Protein AF-0000000080945779 (afdb_homodimer)

Solvent-accessible surface area (backbone atoms only — not comparable to full-atom values): 18069 Å² total; per-residue (Å²): 130,68,71,70,58,68,75,48,60,65,78,61,45,62,70,48,62,76,44,81,54,68,64,57,40,48,49,43,49,50,48,54,52,46,27,63,29,46,55,50,44,49,50,45,52,52,50,60,74,66,48,58,28,78,90,46,51,71,69,56,34,50,52,50,52,49,51,54,50,52,55,46,43,70,69,46,68,62,64,92,54,93,44,53,53,51,54,47,53,58,49,49,54,44,47,48,54,53,68,20,45,53,76,90,45,50,66,62,42,56,54,51,44,53,38,81,74,67,70,53,62,68,56,50,49,50,52,52,52,51,51,53,54,44,68,73,50,70,58,87,72,77,68,69,64,63,72,65,50,57,72,67,50,68,78,110,130,70,71,71,59,68,73,48,58,66,77,60,44,60,68,45,62,75,42,80,53,67,63,57,39,48,49,43,48,50,50,52,54,47,27,62,31,45,56,48,47,50,51,45,50,51,50,60,76,66,47,60,27,79,88,46,52,71,66,57,35,50,50,50,53,49,51,54,50,51,53,47,43,68,70,46,66,63,62,94,54,92,46,53,53,51,54,48,52,57,48,48,54,44,46,50,54,53,70,21,44,54,75,91,46,48,66,60,42,55,55,52,45,52,38,81,76,66,70,54,63,69,54,50,50,49,52,52,53,50,51,54,53,43,67,74,49,70,56,86,72,77,67,70,64,64,72,65,50,57,72,67,52,69,80,110

Structure (mmCIF, N/CA/C/O backbone):
data_AF-0000000080945779-model_v1
#
loop_
_entity.id
_entity.type
_entity.pdbx_description
1 polymer 'Retrotransposon gag domain-containing protein'
#
loop_
_atom_site.group_PDB
_atom_site.id
_atom_site.type_symbol
_atom_site.label_atom_id
_atom_site.label_alt_id
_atom_site.label_comp_id
_atom_site.label_asym_id
_atom_site.label_entity_id
_atom_site.label_seq_id
_atom_site.pdbx_PDB_ins_code
_atom_site.Cartn_x
_atom_site.Cartn_y
_atom_site.Cartn_z
_atom_site.occupancy
_atom_site.B_iso_or_equiv
_atom_site.auth_seq_id
_atom_site.auth_comp_id
_atom_site.auth_asym_id
_atom_site.auth_atom_id
_atom_site.pdbx_PDB_model_num
ATOM 1 N N . MET A 1 1 ? 27.25 -14.359 22.656 1 25.41 1 MET A N 1
ATOM 2 C CA . MET A 1 1 ? 26.391 -15.422 22.141 1 25.41 1 MET A CA 1
ATOM 3 C C . MET A 1 1 ? 25.203 -15.641 23.062 1 25.41 1 MET A C 1
ATOM 5 O O . MET A 1 1 ? 24.203 -16.25 22.672 1 25.41 1 MET A O 1
ATOM 9 N N . SER A 1 2 ? 25.297 -15.359 24.375 1 34.25 2 SER A N 1
ATOM 10 C CA . SER A 1 2 ? 24.453 -15.734 25.5 1 34.25 2 SER A CA 1
ATOM 11 C C . SER A 1 2 ? 23.188 -14.898 25.547 1 34.25 2 SER A C 1
ATOM 13 O O . SER A 1 2 ? 22.141 -15.367 26 1 34.25 2 SER A O 1
ATOM 15 N N . TRP A 1 3 ? 23.359 -13.625 25.203 1 32.97 3 TRP A N 1
ATOM 16 C CA . TRP A 1 3 ? 22.297 -12.703 25.562 1 32.97 3 TRP A CA 1
ATOM 17 C C . TRP A 1 3 ? 21.094 -12.867 24.641 1 32.97 3 TRP A C 1
ATOM 19 O O . TRP A 1 3 ? 19.969 -12.516 25 1 32.97 3 TRP A O 1
ATOM 29 N N . ILE A 1 4 ? 21.25 -13.234 23.328 1 36.22 4 ILE A N 1
ATOM 30 C CA . ILE A 1 4 ? 20.125 -13.359 22.406 1 36.22 4 ILE A CA 1
ATOM 31 C C . ILE A 1 4 ? 19.219 -14.516 22.844 1 36.22 4 ILE A C 1
ATOM 33 O O . ILE A 1 4 ? 18.016 -14.508 22.578 1 36.22 4 ILE A O 1
ATOM 37 N N . LEU A 1 5 ? 19.734 -15.453 23.484 1 38.41 5 LEU A N 1
ATOM 38 C CA . LEU A 1 5 ? 18.953 -16.609 23.906 1 38.41 5 LEU A CA 1
ATOM 39 C C . LEU A 1 5 ? 17.953 -16.219 24.984 1 38.41 5 LEU A C 1
ATOM 41 O O . LEU A 1 5 ? 16.875 -16.828 25.094 1 38.41 5 LEU A O 1
ATOM 45 N N . ASN A 1 6 ? 18.297 -15.25 25.703 1 41.22 6 ASN A N 1
ATOM 46 C CA . ASN A 1 6 ? 17.438 -14.977 26.844 1 41.22 6 ASN A CA 1
ATOM 47 C C . ASN A 1 6 ? 16.094 -14.383 26.406 1 41.22 6 ASN A C 1
ATOM 49 O O . ASN A 1 6 ? 15.148 -14.344 27.188 1 41.22 6 ASN A O 1
ATOM 53 N N . SER A 1 7 ? 16.094 -13.688 25.328 1 36.38 7 SER A N 1
ATOM 54 C CA . SER A 1 7 ? 14.844 -13.008 25.031 1 36.38 7 SER A CA 1
ATOM 55 C C . SER A 1 7 ? 13.891 -13.914 24.266 1 36.38 7 SER A C 1
ATOM 57 O O . SER A 1 7 ? 12.805 -13.492 23.859 1 36.38 7 SER A O 1
ATOM 59 N N . LEU A 1 8 ? 14.328 -14.977 23.625 1 37.72 8 LEU A N 1
ATOM 60 C CA . LEU A 1 8 ? 13.398 -15.867 22.938 1 37.72 8 LEU A CA 1
ATOM 61 C C . LEU A 1 8 ? 12.648 -16.75 23.938 1 37.72 8 LEU A C 1
ATOM 63 O O . LEU A 1 8 ? 13.18 -17.078 25 1 37.72 8 LEU A O 1
ATOM 67 N N . SER A 1 9 ? 11.32 -16.828 23.844 1 39.09 9 SER A N 1
ATOM 68 C CA . SER A 1 9 ? 10.555 -17.75 24.656 1 39.09 9 SER A CA 1
ATOM 69 C C . SER A 1 9 ? 11.195 -19.141 24.656 1 39.09 9 SER A C 1
ATOM 71 O O . SER A 1 9 ? 11.883 -19.516 23.703 1 39.09 9 SER A O 1
ATOM 73 N N . PRO A 1 10 ? 11.242 -19.828 25.75 1 41.97 10 PRO A N 1
ATOM 74 C CA . PRO A 1 10 ? 11.828 -21.141 25.984 1 41.97 10 PRO A CA 1
ATOM 75 C C . PRO A 1 10 ? 11.484 -22.141 24.875 1 41.97 10 PRO A C 1
ATOM 77 O O . PRO A 1 10 ? 12.305 -22.984 24.531 1 41.97 10 PRO A O 1
ATOM 80 N N . SER A 1 11 ? 10.297 -22.156 24.453 1 41.56 11 SER A N 1
ATOM 81 C CA . SER A 1 11 ? 9.875 -23.172 23.484 1 41.56 11 SER A CA 1
ATOM 82 C C . SER A 1 11 ? 10.617 -23.016 22.156 1 41.56 11 SER A C 1
ATOM 84 O O . SER A 1 11 ? 10.906 -24.016 21.484 1 41.56 11 SER A O 1
ATOM 86 N N . ILE A 1 12 ? 10.945 -21.828 21.797 1 39.84 12 ILE A N 1
ATOM 87 C CA . ILE A 1 12 ? 11.742 -21.594 20.594 1 39.84 12 ILE A CA 1
ATOM 88 C C . ILE A 1 12 ? 13.219 -21.859 20.891 1 39.84 12 ILE A C 1
ATOM 90 O O . ILE A 1 12 ? 13.953 -22.344 20.016 1 39.84 12 ILE A O 1
ATOM 94 N N . ALA A 1 13 ? 13.594 -21.688 22.094 1 39.44 13 ALA A N 1
ATOM 95 C CA . ALA A 1 13 ? 14.961 -21.953 22.516 1 39.44 13 ALA A CA 1
ATOM 96 C C . ALA A 1 13 ? 15.305 -23.438 22.328 1 39.44 13 ALA A C 1
ATOM 98 O O . ALA A 1 13 ? 16.406 -23.766 21.875 1 39.44 13 ALA A O 1
ATOM 99 N N . GLN A 1 14 ? 14.453 -24.297 22.719 1 38.59 14 GLN A N 1
ATOM 100 C CA . GLN A 1 14 ? 14.695 -25.734 22.609 1 38.59 14 GLN A CA 1
ATOM 101 C C . GLN A 1 14 ? 14.906 -26.141 21.156 1 38.59 14 GLN A C 1
ATOM 103 O O . GLN A 1 14 ? 15.75 -27 20.859 1 38.59 14 GLN A O 1
ATOM 108 N N . SER A 1 15 ? 14.117 -25.641 20.234 1 36.06 15 SER A N 1
ATOM 109 C CA . SER A 1 15 ? 14.344 -26.016 18.844 1 36.06 15 SER A CA 1
ATOM 110 C C . SER A 1 15 ? 15.656 -25.438 18.328 1 36.06 15 SER A C 1
ATOM 112 O O . SER A 1 15 ? 16.266 -26 17.406 1 36.06 15 SER A O 1
ATOM 114 N N . VAL A 1 16 ? 16.109 -24.344 18.969 1 40.22 16 VAL A N 1
ATOM 115 C CA . VAL A 1 16 ? 17.297 -23.625 18.531 1 40.22 16 VAL A CA 1
ATOM 116 C C . VAL A 1 16 ? 18.547 -24.328 19.078 1 40.22 16 VAL A C 1
ATOM 118 O O . VAL A 1 16 ? 19.625 -24.266 18.469 1 40.22 16 VAL A O 1
ATOM 121 N N . VAL A 1 17 ? 18.453 -25.031 20.094 1 38.84 17 VAL A N 1
ATOM 122 C CA . VAL A 1 17 ? 19.641 -25.609 20.703 1 38.84 17 VAL A CA 1
ATOM 123 C C . VAL A 1 17 ? 20.297 -26.609 19.75 1 38.84 17 VAL A C 1
ATOM 125 O O . VAL A 1 17 ? 21.516 -26.734 19.703 1 38.84 17 VAL A O 1
ATOM 128 N N . PHE A 1 18 ? 19.469 -27.359 19.094 1 37.62 18 PHE A N 1
ATOM 129 C CA . PHE A 1 18 ? 20.109 -28.438 18.328 1 37.62 18 PHE A CA 1
ATOM 130 C C . PHE A 1 18 ? 20.844 -27.875 17.125 1 37.62 18 PHE A C 1
ATOM 132 O O . PHE A 1 18 ? 21.453 -28.625 16.359 1 37.62 18 PHE A O 1
ATOM 139 N N . PHE A 1 19 ? 20.578 -26.578 16.891 1 38.16 19 PHE A N 1
ATOM 140 C CA . PHE A 1 19 ? 21.297 -26.156 15.695 1 38.16 19 PHE A CA 1
ATOM 141 C C . PHE A 1 19 ? 22.719 -25.734 16.031 1 38.16 19 PHE A C 1
ATOM 143 O O . PHE A 1 19 ? 22.953 -25 16.984 1 38.16 19 PHE A O 1
ATOM 150 N N . GLU A 1 20 ? 23.797 -26.594 15.664 1 38.19 20 GLU A N 1
ATOM 151 C CA . GLU A 1 20 ? 25.219 -26.391 15.875 1 38.19 20 GLU A CA 1
ATOM 152 C C . GLU A 1 20 ? 25.609 -24.922 15.664 1 38.19 20 GLU A C 1
ATOM 154 O O . GLU A 1 20 ? 26.406 -24.375 16.422 1 38.19 20 GLU A O 1
ATOM 159 N N . ARG A 1 21 ? 25.875 -24.469 14.398 1 40.78 21 ARG A N 1
ATOM 160 C CA . ARG A 1 21 ? 26.484 -23.172 14.188 1 40.78 21 ARG A CA 1
ATOM 161 C C . ARG A 1 21 ? 25.422 -22.062 14.188 1 40.78 21 ARG A C 1
ATOM 163 O O . ARG A 1 21 ? 24.344 -22.234 13.641 1 40.78 21 ARG A O 1
ATOM 170 N N . ALA A 1 22 ? 25.578 -21.109 15.055 1 44.38 22 ALA A N 1
ATOM 171 C CA . ALA A 1 22 ? 24.781 -19.906 15.305 1 44.38 22 ALA A CA 1
ATOM 172 C C . ALA A 1 22 ? 24.25 -19.312 14 1 44.38 22 ALA A C 1
ATOM 174 O O . ALA A 1 22 ? 23.125 -18.828 13.945 1 44.38 22 ALA A O 1
ATOM 175 N N . THR A 1 23 ? 25.062 -19.453 12.969 1 46.22 23 THR A N 1
ATOM 176 C CA . THR A 1 23 ? 24.688 -18.859 11.695 1 46.22 23 THR A CA 1
ATOM 177 C C . THR A 1 23 ? 23.484 -19.562 11.086 1 46.22 23 THR A C 1
ATOM 179 O O . THR A 1 23 ? 22.625 -18.922 10.469 1 46.22 23 THR A O 1
ATOM 182 N N . ASP A 1 24 ? 23.547 -20.844 11.234 1 47.31 24 ASP A N 1
ATOM 183 C CA . ASP A 1 24 ? 22.469 -21.625 10.633 1 47.31 24 ASP A CA 1
ATOM 184 C C . ASP A 1 24 ? 21.141 -21.422 11.375 1 47.31 24 ASP A C 1
ATOM 186 O O . ASP A 1 24 ? 20.078 -21.391 10.758 1 47.31 24 ASP A O 1
ATOM 190 N N . VAL A 1 25 ? 21.328 -21.203 12.648 1 47.22 25 VAL A N 1
ATOM 191 C CA . VAL A 1 25 ? 20.141 -20.969 13.461 1 47.22 25 VAL A CA 1
ATOM 192 C C . VAL A 1 25 ? 19.531 -19.609 13.086 1 47.22 25 VAL A C 1
ATOM 194 O O . VAL A 1 25 ? 18.312 -19.5 12.938 1 47.22 25 VAL A O 1
ATOM 197 N N . TRP A 1 26 ? 20.469 -18.672 12.914 1 46.59 26 TRP A N 1
ATOM 198 C CA . TRP A 1 26 ? 19.984 -17.344 12.555 1 46.59 26 TRP A CA 1
ATOM 199 C C . TRP A 1 26 ? 19.312 -17.359 11.188 1 46.59 26 TRP A C 1
ATOM 201 O O . TRP A 1 26 ? 18.266 -16.734 10.992 1 46.59 26 TRP A O 1
ATOM 211 N N . THR A 1 27 ? 19.938 -18.062 10.336 1 49.84 27 THR A N 1
ATOM 212 C CA . THR A 1 27 ? 19.375 -18.188 9 1 49.84 27 THR A CA 1
ATOM 213 C C . THR A 1 27 ? 18.031 -18.906 9.047 1 49.84 27 THR A C 1
ATOM 215 O O . THR A 1 27 ? 17.094 -18.531 8.328 1 49.84 27 THR A O 1
ATOM 218 N N . ASP A 1 28 ? 18 -19.891 9.82 1 47.84 28 ASP A N 1
ATOM 219 C CA . ASP A 1 28 ? 16.766 -20.656 9.953 1 47.84 28 ASP A CA 1
ATOM 220 C C . ASP A 1 28 ? 15.68 -19.812 10.625 1 47.84 28 ASP A C 1
ATOM 222 O O . ASP A 1 28 ? 14.516 -19.828 10.203 1 47.84 28 ASP A O 1
ATOM 226 N N . LEU A 1 29 ? 16.078 -19.234 11.672 1 47.53 29 LEU A N 1
ATOM 227 C CA . LEU A 1 29 ? 15.125 -18.375 12.352 1 47.53 29 LEU A CA 1
ATOM 228 C C . LEU A 1 29 ? 14.672 -17.234 11.438 1 47.53 29 LEU A C 1
ATOM 230 O O . LEU A 1 29 ? 13.484 -16.891 11.398 1 47.53 29 LEU A O 1
ATOM 234 N N . ARG A 1 30 ? 15.664 -16.703 10.789 1 48.28 30 ARG A N 1
ATOM 235 C CA . ARG A 1 30 ? 15.344 -15.656 9.812 1 48.28 30 ARG A CA 1
ATOM 236 C C . ARG A 1 30 ? 14.422 -16.188 8.727 1 48.28 30 ARG A C 1
ATOM 238 O O . ARG A 1 30 ? 13.484 -15.5 8.305 1 48.28 30 ARG A O 1
ATOM 245 N N . GLU A 1 31 ? 14.805 -17.391 8.336 1 49.94 31 GLU A N 1
ATOM 246 C CA . GLU A 1 31 ? 13.992 -18.047 7.32 1 49.94 31 GLU A CA 1
ATOM 247 C C . GLU A 1 31 ? 12.586 -18.328 7.84 1 49.94 31 GLU A C 1
ATOM 249 O O . GLU A 1 31 ? 11.602 -18.125 7.125 1 49.94 31 GLU A O 1
ATOM 254 N N . HIS A 1 32 ? 12.617 -18.984 9.016 1 50 32 HIS A N 1
ATOM 255 C CA . HIS A 1 32 ? 11.32 -19.328 9.594 1 50 32 HIS A CA 1
ATOM 256 C C . HIS A 1 32 ? 10.508 -18.078 9.906 1 50 32 HIS A C 1
ATOM 258 O O . HIS A 1 32 ? 9.305 -18.031 9.672 1 50 32 HIS A O 1
ATOM 264 N N . PHE A 1 33 ? 11.141 -17.219 10.445 1 47.66 33 PHE A N 1
ATOM 265 C CA . PHE A 1 33 ? 10.422 -16 10.812 1 47.66 33 PHE A CA 1
ATOM 266 C C . PHE A 1 33 ? 10.07 -15.195 9.57 1 47.66 33 PHE A C 1
ATOM 268 O O . PHE A 1 33 ? 9.078 -14.461 9.555 1 47.66 33 PHE A O 1
ATOM 275 N N . SER A 1 34 ? 10.859 -15.5 8.57 1 52.88 34 SER A N 1
ATOM 276 C CA . SER A 1 34 ? 10.562 -14.812 7.312 1 52.88 34 SER A CA 1
ATOM 277 C C . SER A 1 34 ? 9.227 -15.258 6.742 1 52.88 34 SER A C 1
ATOM 279 O O . SER A 1 34 ? 8.5 -14.453 6.145 1 52.88 34 SER A O 1
ATOM 281 N N . GLN A 1 35 ? 8.969 -16.734 6.82 1 52.38 35 GLN A N 1
ATOM 282 C CA . GLN A 1 35 ? 7.734 -17.297 6.289 1 52.38 35 GLN A CA 1
ATOM 283 C C . GLN A 1 35 ? 6.508 -16.656 6.93 1 52.38 35 GLN A C 1
ATOM 285 O O . GLN A 1 35 ? 5.562 -16.281 6.23 1 52.38 35 GLN A O 1
ATOM 290 N N . GLY A 1 36 ? 6.406 -16.734 8.32 1 56.81 36 GLY A N 1
ATOM 291 C CA . GLY A 1 36 ? 5.324 -16.125 9.062 1 56.81 36 GLY A CA 1
ATOM 292 C C . GLY A 1 36 ? 5.211 -14.625 8.836 1 56.81 36 GLY A C 1
ATOM 293 O O . GLY A 1 36 ? 4.141 -14.047 9 1 56.81 36 GLY A O 1
ATOM 294 N N . ASP A 1 37 ? 6.145 -14.227 8.016 1 83.38 37 ASP A N 1
ATOM 295 C CA . ASP A 1 37 ? 6.312 -12.781 7.914 1 83.38 37 ASP A CA 1
ATOM 296 C C . ASP A 1 37 ? 5.465 -12.211 6.777 1 83.38 37 ASP A C 1
ATOM 298 O O . ASP A 1 37 ? 4.762 -11.211 6.965 1 83.38 37 ASP A O 1
ATOM 302 N N . LEU A 1 38 ? 5.199 -13.141 5.754 1 88.5 38 LEU A N 1
ATOM 303 C CA . LEU A 1 38 ? 4.477 -12.562 4.629 1 88.5 38 LEU A CA 1
ATOM 304 C C . LEU A 1 38 ? 2.971 -12.578 4.883 1 88.5 38 LEU A C 1
ATOM 306 O O . LEU A 1 38 ? 2.248 -11.695 4.41 1 88.5 38 LEU A O 1
ATOM 310 N N . LEU A 1 39 ? 2.455 -13.656 5.609 1 90.19 39 LEU A N 1
ATOM 311 C CA . LEU A 1 39 ? 1.049 -13.68 5.996 1 90.19 39 LEU A CA 1
ATOM 312 C C . LEU A 1 39 ? 0.699 -12.469 6.852 1 90.19 39 LEU A C 1
ATOM 314 O O . LEU A 1 39 ? -0.326 -11.82 6.629 1 90.19 39 LEU A O 1
ATOM 318 N N . ARG A 1 40 ? 1.588 -12.211 7.766 1 92.81 40 ARG A N 1
ATOM 319 C CA . ARG A 1 40 ? 1.358 -11.055 8.633 1 92.81 40 ARG A CA 1
ATOM 320 C C . ARG A 1 40 ? 1.489 -9.75 7.855 1 92.81 40 ARG A C 1
ATOM 322 O O . ARG A 1 40 ? 0.716 -8.812 8.07 1 92.81 40 ARG A O 1
ATOM 329 N N . VAL A 1 41 ? 2.436 -9.672 6.969 1 94.56 41 VAL A N 1
ATOM 330 C CA . VAL A 1 41 ? 2.611 -8.492 6.125 1 94.56 41 VAL A CA 1
ATOM 331 C C . VAL A 1 41 ? 1.345 -8.25 5.305 1 94.56 41 VAL A C 1
ATOM 333 O O . VAL A 1 41 ? 0.86 -7.117 5.223 1 94.56 41 VAL A O 1
ATOM 336 N N . ALA A 1 42 ? 0.807 -9.328 4.762 1 94.62 42 ALA A N 1
ATOM 337 C CA . ALA A 1 42 ? -0.422 -9.227 3.979 1 94.62 42 ALA A CA 1
ATOM 338 C C . ALA A 1 42 ? -1.573 -8.703 4.832 1 94.62 42 ALA A C 1
ATOM 340 O O . ALA A 1 42 ? -2.352 -7.855 4.387 1 94.62 42 ALA A O 1
ATOM 341 N N . GLU A 1 43 ? -1.69 -9.195 6.008 1 94.75 43 GLU A N 1
ATOM 342 C CA . GLU A 1 43 ? -2.732 -8.758 6.93 1 94.75 43 GLU A CA 1
ATOM 343 C C . GLU A 1 43 ? -2.551 -7.289 7.309 1 94.75 43 GLU A C 1
ATOM 345 O O . GLU A 1 43 ? -3.52 -6.527 7.344 1 94.75 43 GLU A O 1
ATOM 350 N N . LEU A 1 44 ? -1.331 -6.918 7.586 1 96 44 LEU A N 1
ATOM 351 C CA . LEU A 1 44 ? -1.032 -5.543 7.961 1 96 44 LEU A CA 1
ATOM 352 C C . LEU A 1 44 ? -1.345 -4.586 6.816 1 96 44 LEU A C 1
ATOM 354 O O . LEU A 1 44 ? -1.884 -3.5 7.035 1 96 44 LEU A O 1
ATOM 358 N N . GLN A 1 45 ? -0.958 -4.938 5.609 1 96 45 GLN A N 1
ATOM 359 C CA . GLN A 1 45 ? -1.291 -4.109 4.453 1 96 45 GLN A CA 1
ATOM 360 C C . GLN A 1 45 ? -2.799 -3.904 4.344 1 96 45 GLN A C 1
ATOM 362 O O . GLN A 1 45 ? -3.262 -2.785 4.109 1 96 45 GLN A O 1
ATOM 367 N N . GLU A 1 46 ? -3.561 -4.961 4.523 1 95.19 46 GLU A N 1
ATOM 368 C CA . GLU A 1 46 ? -5.016 -4.844 4.484 1 95.19 46 GLU A CA 1
ATOM 369 C C . GLU A 1 46 ? -5.523 -3.889 5.559 1 95.19 46 GLU A C 1
ATOM 371 O O . GLU A 1 46 ? -6.383 -3.043 5.293 1 95.19 46 GLU A O 1
ATOM 376 N N . GLU A 1 47 ? -5.051 -4.039 6.754 1 97.12 47 GLU A N 1
ATOM 377 C CA . GLU A 1 47 ? -5.465 -3.184 7.859 1 97.12 47 GLU A CA 1
ATOM 378 C C . GLU A 1 47 ? -5.102 -1.725 7.594 1 97.12 47 GLU A C 1
ATOM 380 O O . GLU A 1 47 ? -5.922 -0.829 7.801 1 97.12 47 GLU A O 1
ATOM 385 N N . ILE A 1 48 ? -3.889 -1.512 7.113 1 97.56 48 ILE A N 1
ATOM 386 C CA . ILE A 1 48 ? -3.373 -0.169 6.87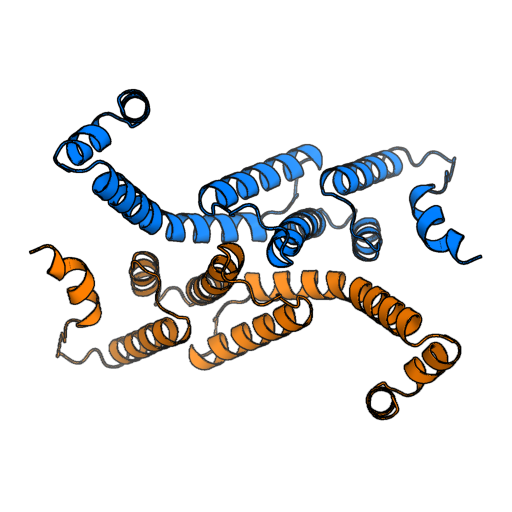5 1 97.56 48 ILE A CA 1
ATOM 387 C C . ILE A 1 48 ? -4.207 0.521 5.797 1 97.56 48 ILE A C 1
ATOM 389 O O . ILE A 1 48 ? -4.625 1.669 5.965 1 97.56 48 ILE A O 1
ATOM 393 N N . TYR A 1 49 ? -4.484 -0.143 4.746 1 95.94 49 TYR A N 1
ATOM 394 C CA . TYR A 1 49 ? -5.109 0.51 3.602 1 95.94 49 TYR A CA 1
ATOM 395 C C . TYR A 1 49 ? -6.625 0.567 3.766 1 95.94 49 TYR A C 1
ATOM 397 O O . TYR A 1 49 ? -7.301 1.334 3.078 1 95.94 49 TYR A O 1
ATOM 405 N N . SER A 1 50 ? -7.164 -0.219 4.715 1 95.56 50 SER A N 1
ATOM 406 C CA . SER A 1 50 ? -8.594 -0.149 4.98 1 95.56 50 SER A CA 1
ATOM 407 C C . SER A 1 50 ? -8.898 0.788 6.145 1 95.56 50 SER A C 1
ATOM 409 O O . SER A 1 50 ? -10.055 1.156 6.367 1 95.56 50 SER A O 1
ATOM 411 N N . LEU A 1 51 ? -7.871 1.182 6.875 1 97.19 51 LEU A N 1
ATOM 412 C CA . LEU A 1 51 ? -8.062 1.987 8.078 1 97.19 51 LEU A CA 1
ATOM 413 C C . LEU A 1 51 ? -8.578 3.377 7.723 1 97.19 51 LEU A C 1
ATOM 415 O O . LEU A 1 51 ? -8.039 4.035 6.828 1 97.19 51 LEU A O 1
ATOM 419 N N . LYS A 1 52 ? -9.594 3.807 8.367 1 98 52 LYS A N 1
ATOM 420 C CA . LYS A 1 52 ? -10.172 5.141 8.242 1 98 52 LYS A CA 1
ATOM 421 C C . LYS A 1 52 ? -10.328 5.805 9.609 1 98 52 LYS A C 1
ATOM 423 O O . LYS A 1 52 ? -10.492 5.121 10.617 1 98 52 LYS A O 1
ATOM 428 N N . GLN A 1 53 ? -10.281 7.059 9.617 1 97.94 53 GLN A N 1
ATOM 429 C CA . GLN A 1 53 ? -10.406 7.809 10.859 1 97.94 53 GLN A CA 1
ATOM 430 C C . GLN A 1 53 ? -11.734 7.508 11.555 1 97.94 53 GLN A C 1
ATOM 432 O O . GLN A 1 53 ? -11.75 7.145 12.734 1 97.94 53 GLN A O 1
ATOM 437 N N . GLY A 1 54 ? -12.906 7.676 10.766 1 97.31 54 GLY A N 1
ATOM 438 C CA . GLY A 1 54 ? -14.211 7.418 11.344 1 97.31 54 GLY A CA 1
ATOM 439 C C . GLY A 1 54 ? -14.484 8.242 12.594 1 97.31 54 GLY A C 1
ATOM 440 O O . GLY A 1 54 ? -14.383 9.469 12.562 1 97.31 54 GLY A O 1
ATOM 441 N N . ALA A 1 55 ? -14.648 7.598 13.703 1 97.56 55 ALA A N 1
ATOM 442 C CA . ALA A 1 55 ? -15.008 8.281 14.945 1 97.56 55 ALA A CA 1
ATOM 443 C C . ALA A 1 55 ? -13.766 8.625 15.766 1 97.56 55 ALA A C 1
ATOM 445 O O . ALA A 1 55 ? -13.859 9.297 16.797 1 97.56 55 ALA A O 1
ATOM 446 N N . LEU A 1 56 ? -12.664 8.258 15.359 1 96.94 56 LEU A N 1
ATOM 447 C CA . LEU A 1 56 ? -11.43 8.523 16.094 1 96.94 56 LEU A CA 1
ATOM 448 C C . LEU A 1 56 ? -11.008 9.977 15.938 1 96.94 56 LEU A C 1
ATOM 450 O O . LEU A 1 56 ? -11.266 10.594 14.898 1 96.94 56 LEU A O 1
ATOM 454 N N . SER A 1 57 ? -10.398 10.469 16.953 1 96.5 57 SER A N 1
ATOM 455 C CA . SER A 1 57 ? -9.734 11.75 16.797 1 96.5 57 SER A CA 1
ATOM 456 C C . SER A 1 57 ? -8.57 11.648 15.812 1 96.5 57 SER A C 1
ATOM 458 O O . SER A 1 57 ? -8.078 10.555 15.531 1 96.5 57 SER A O 1
ATOM 460 N N . VAL A 1 58 ? -8.141 12.75 15.328 1 97 58 VAL A N 1
ATOM 461 C CA . VAL A 1 58 ? -7.008 12.773 14.406 1 97 58 VAL A CA 1
ATOM 462 C C . VAL A 1 58 ? -5.785 12.148 15.078 1 97 58 VAL A C 1
ATOM 464 O O . VAL A 1 58 ? -5.062 11.367 14.453 1 97 58 VAL A O 1
ATOM 467 N N . ILE A 1 59 ? -5.551 12.469 16.328 1 95.81 59 ILE A N 1
ATOM 468 C CA . ILE A 1 59 ? -4.391 11.984 17.078 1 95.81 59 ILE A CA 1
ATOM 469 C C . ILE A 1 59 ? -4.477 10.469 17.234 1 95.81 59 ILE A C 1
ATOM 471 O O . ILE A 1 59 ? -3.494 9.758 17 1 95.81 59 ILE A O 1
ATOM 475 N N . ASP A 1 60 ? -5.629 9.93 17.594 1 97.19 60 ASP A N 1
ATOM 476 C CA . ASP A 1 60 ? -5.805 8.492 17.781 1 97.19 60 ASP A CA 1
ATOM 477 C C . ASP A 1 60 ? -5.637 7.738 16.469 1 97.19 60 ASP A C 1
ATOM 479 O O . ASP A 1 60 ? -5.012 6.676 16.422 1 97.19 60 ASP A O 1
ATOM 483 N N . PHE A 1 61 ? -6.316 8.32 15.477 1 98.19 61 PHE A N 1
ATOM 484 C CA . PHE A 1 61 ? -6.207 7.719 14.148 1 98.19 61 PHE A CA 1
ATOM 485 C C . PHE A 1 61 ? -4.75 7.656 13.703 1 98.19 61 PHE A C 1
ATOM 487 O O . PHE A 1 61 ? -4.273 6.605 13.266 1 98.19 61 PHE A O 1
ATOM 494 N N . TYR A 1 62 ? -3.988 8.766 13.82 1 96.81 62 TYR A N 1
ATOM 495 C CA . TYR A 1 62 ? -2.582 8.844 13.438 1 96.81 62 TYR A CA 1
ATOM 496 C C . TYR A 1 62 ? -1.75 7.824 14.211 1 96.81 62 TYR A C 1
ATOM 498 O O . TYR A 1 62 ? -0.91 7.137 13.625 1 96.81 62 TYR A O 1
ATOM 506 N N . THR A 1 63 ? -1.958 7.727 15.477 1 96.88 63 THR A N 1
ATOM 507 C CA . THR A 1 63 ? -1.2 6.824 16.344 1 96.88 63 THR A CA 1
ATOM 508 C C . THR A 1 63 ? -1.451 5.371 15.961 1 96.88 63 THR A C 1
ATOM 510 O O . THR A 1 63 ? -0.522 4.559 15.93 1 96.88 63 THR A O 1
ATOM 513 N N . HIS A 1 64 ? -2.66 5.074 15.648 1 98.12 64 HIS A N 1
ATOM 514 C CA . HIS A 1 64 ? -3.01 3.719 15.242 1 98.12 64 HIS A CA 1
ATOM 515 C C . HIS A 1 64 ? -2.34 3.352 13.922 1 98.12 64 HIS A C 1
ATOM 517 O O . HIS A 1 64 ? -1.728 2.289 13.805 1 98.12 64 HIS A O 1
ATOM 523 N N . LEU A 1 65 ? -2.49 4.242 12.984 1 98.06 65 LEU A N 1
ATOM 524 C CA . LEU A 1 65 ? -1.861 4.016 11.688 1 98.06 65 LEU A CA 1
ATOM 525 C C . LEU A 1 65 ? -0.353 3.852 11.836 1 98.06 65 LEU A C 1
ATOM 527 O O . LEU A 1 65 ? 0.242 2.959 11.227 1 98.06 65 LEU A O 1
ATOM 531 N N . LYS A 1 66 ? 0.26 4.719 12.641 1 96.31 66 LYS A N 1
ATOM 532 C CA . LYS A 1 66 ? 1.7 4.672 12.875 1 96.31 66 LYS A CA 1
ATOM 533 C C . LYS A 1 66 ? 2.109 3.344 13.5 1 96.31 66 LYS A C 1
ATOM 535 O O . LYS A 1 66 ? 3.146 2.777 13.148 1 96.31 66 LYS A O 1
ATOM 540 N N . SER A 1 67 ? 1.316 2.873 14.383 1 96.88 67 SER A N 1
ATOM 541 C CA . SER A 1 67 ? 1.602 1.599 15.031 1 96.88 67 SER A CA 1
ATOM 542 C C . SER A 1 67 ? 1.576 0.447 14.031 1 96.88 67 SER A C 1
ATOM 544 O O . SER A 1 67 ? 2.453 -0.418 14.055 1 96.88 67 SER A O 1
ATOM 546 N N . LEU A 1 68 ? 0.579 0.404 13.203 1 96.81 68 LEU A N 1
ATOM 547 C CA . LEU A 1 68 ? 0.489 -0.615 12.164 1 96.81 68 LEU A CA 1
ATOM 548 C C . LEU A 1 68 ? 1.682 -0.531 11.219 1 96.81 68 LEU A C 1
ATOM 550 O O . LEU A 1 68 ? 2.248 -1.557 10.828 1 96.81 68 LEU A O 1
ATOM 554 N N . TRP A 1 69 ? 2.053 0.688 10.891 1 93.56 69 TRP A N 1
ATOM 555 C CA . TRP A 1 69 ? 3.158 0.919 9.961 1 93.56 69 TRP A CA 1
ATOM 556 C C . TRP A 1 69 ? 4.477 0.445 10.562 1 93.56 69 TRP A C 1
ATOM 558 O O . TRP A 1 69 ? 5.289 -0.182 9.875 1 93.56 69 TRP A O 1
ATOM 568 N N . GLU A 1 70 ? 4.711 0.774 11.797 1 91.19 70 GLU A N 1
ATOM 569 C CA . GLU A 1 70 ? 5.91 0.335 12.5 1 91.19 70 GLU A CA 1
ATOM 570 C C . GLU A 1 70 ? 5.98 -1.187 12.578 1 91.19 70 GLU A C 1
ATOM 572 O O . GLU A 1 70 ? 7.055 -1.773 12.453 1 91.19 70 GLU A O 1
ATOM 577 N N . GLU A 1 71 ? 4.859 -1.791 12.867 1 92.81 71 GLU A N 1
ATOM 578 C CA . GLU A 1 71 ? 4.828 -3.25 12.867 1 92.81 71 GLU A CA 1
ATOM 579 C C . GLU A 1 71 ? 5.211 -3.809 11.5 1 92.81 71 GLU A C 1
ATOM 581 O O . GLU A 1 71 ? 5.98 -4.77 11.406 1 92.81 71 GLU A O 1
ATOM 586 N N . LEU A 1 72 ? 4.664 -3.213 10.461 1 92.56 72 LEU A N 1
ATOM 587 C CA . LEU A 1 72 ? 5.02 -3.619 9.102 1 92.56 72 LEU A CA 1
ATOM 588 C C . LEU A 1 72 ? 6.527 -3.516 8.883 1 92.56 72 LEU A C 1
ATOM 590 O O . LEU A 1 72 ? 7.145 -4.438 8.344 1 92.56 72 LEU A O 1
ATOM 594 N N . ASP A 1 73 ? 7.141 -2.412 9.312 1 86.44 73 ASP A N 1
ATOM 595 C CA . ASP A 1 73 ? 8.57 -2.166 9.148 1 86.44 73 ASP A CA 1
ATOM 596 C C . ASP A 1 73 ? 9.398 -3.182 9.938 1 86.44 73 ASP A C 1
ATOM 598 O O . ASP A 1 73 ? 10.523 -3.5 9.555 1 86.44 73 ASP A O 1
ATOM 602 N N . ASN A 1 74 ? 8.82 -3.633 10.984 1 86.75 74 ASN A N 1
ATOM 603 C CA . ASN A 1 74 ? 9.516 -4.637 11.789 1 86.75 74 ASN A CA 1
ATOM 604 C C . ASN A 1 74 ? 9.648 -5.957 11.031 1 86.75 74 ASN A C 1
ATOM 606 O O . ASN A 1 74 ? 10.6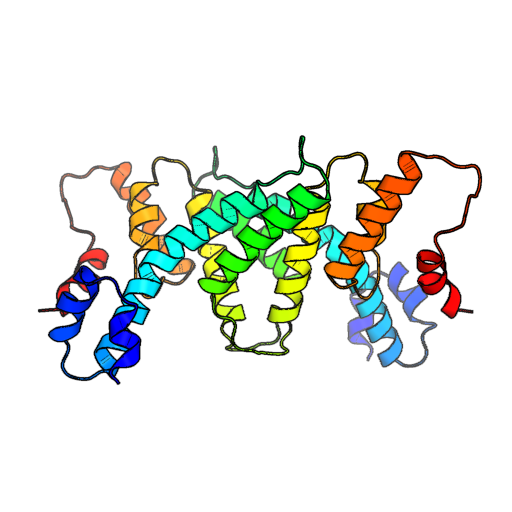09 -6.703 11.242 1 86.75 74 ASN A O 1
ATOM 610 N N . TYR A 1 75 ? 8.68 -6.254 10.188 1 87.31 75 TYR A N 1
ATOM 611 C CA . TYR A 1 75 ? 8.734 -7.473 9.383 1 87.31 75 TYR A CA 1
ATOM 612 C C . TYR A 1 75 ? 9.555 -7.254 8.117 1 87.31 75 TYR A C 1
ATOM 614 O O . TYR A 1 75 ? 9.953 -8.219 7.457 1 87.31 75 TYR A O 1
ATOM 622 N N . ARG A 1 76 ? 9.727 -5.93 7.766 1 82.62 76 ARG A N 1
ATOM 623 C CA . ARG A 1 76 ? 10.438 -5.543 6.551 1 82.62 76 ARG A CA 1
ATOM 624 C C . ARG A 1 76 ? 11.648 -4.672 6.875 1 82.62 76 ARG A C 1
ATOM 626 O O . ARG A 1 76 ? 11.625 -3.461 6.652 1 82.62 76 ARG A O 1
ATOM 633 N N . THR A 1 77 ? 12.578 -5.316 7.332 1 71.38 77 THR A N 1
ATOM 634 C CA . THR A 1 77 ? 13.75 -4.543 7.738 1 71.38 77 THR A CA 1
ATOM 635 C C . THR A 1 77 ? 14.383 -3.854 6.535 1 71.38 77 THR A C 1
ATOM 637 O O . THR A 1 77 ? 14.727 -4.504 5.547 1 71.38 77 THR A O 1
ATOM 640 N N . LEU A 1 78 ? 14.203 -2.617 6.547 1 62.53 78 LEU A N 1
ATOM 641 C CA . LEU A 1 78 ? 14.797 -1.825 5.477 1 62.53 78 LEU A CA 1
ATOM 642 C C . LEU A 1 78 ? 16.25 -1.502 5.789 1 62.53 78 LEU A C 1
ATOM 644 O O . LEU A 1 78 ? 16.594 -1.142 6.922 1 62.53 78 LEU A O 1
ATOM 648 N N . THR A 1 79 ? 17.094 -2.09 4.977 1 61.69 79 THR A N 1
ATOM 649 C CA . THR A 1 79 ? 18.469 -1.624 5.086 1 61.69 79 THR A CA 1
ATOM 650 C C . THR A 1 79 ? 18.547 -0.117 4.863 1 61.69 79 THR A C 1
ATOM 652 O O . THR A 1 79 ? 17.812 0.437 4.051 1 61.69 79 THR A O 1
ATOM 655 N N . PRO A 1 80 ? 19.203 0.508 5.801 1 56.47 80 PRO A N 1
ATOM 656 C CA . PRO A 1 80 ? 19.359 1.944 5.559 1 56.47 80 PRO A CA 1
ATOM 657 C C . PRO A 1 80 ? 19.828 2.26 4.137 1 56.47 80 PRO A C 1
ATOM 659 O O . PRO A 1 80 ? 20.797 1.677 3.654 1 56.47 80 PRO A O 1
ATOM 662 N N . CYS A 1 81 ? 19 2.627 3.328 1 62.31 81 CYS A N 1
ATOM 663 C CA . CYS A 1 81 ? 19.375 3.061 1.988 1 62.31 81 CYS A CA 1
ATOM 664 C C . CYS A 1 81 ? 18.75 4.406 1.648 1 62.31 81 CYS A C 1
ATOM 666 O O . CYS A 1 81 ? 17.734 4.789 2.234 1 62.31 81 CYS A O 1
ATOM 668 N N . SER A 1 82 ? 19.438 5.223 1.14 1 63.66 82 SER A N 1
ATOM 669 C CA . SER A 1 82 ? 18.938 6.531 0.724 1 63.66 82 SER A CA 1
ATOM 670 C C . SER A 1 82 ? 18.375 6.484 -0.693 1 63.66 82 SER A C 1
ATOM 672 O O . SER A 1 82 ? 18.328 7.508 -1.379 1 63.66 82 SER A O 1
ATOM 674 N N . CYS A 1 83 ? 17.859 5.242 -0.949 1 70.06 83 CYS A N 1
ATOM 675 C CA . CYS A 1 83 ? 17.391 5.18 -2.328 1 70.06 83 CYS A CA 1
ATOM 676 C C . CYS A 1 83 ? 15.953 5.676 -2.441 1 70.06 83 CYS A C 1
ATOM 678 O O . CYS A 1 83 ? 15.328 6.008 -1.434 1 70.06 83 CYS A O 1
ATOM 680 N N . SER A 1 84 ? 15.492 5.789 -3.619 1 76.69 84 SER A N 1
ATOM 681 C CA . SER A 1 84 ? 14.156 6.32 -3.902 1 76.69 84 SER A CA 1
ATOM 682 C C . SER A 1 84 ? 13.078 5.473 -3.244 1 76.69 84 SER A C 1
ATOM 684 O O . SER A 1 84 ? 12.039 5.996 -2.822 1 76.69 84 SER A O 1
ATOM 686 N N . ALA A 1 85 ? 13.359 4.254 -3.053 1 76.38 85 ALA A N 1
ATOM 687 C CA . ALA A 1 85 ? 12.359 3.361 -2.473 1 76.38 85 ALA A CA 1
ATOM 688 C C . ALA A 1 85 ? 12.07 3.729 -1.021 1 76.38 85 ALA A C 1
ATOM 690 O O . ALA A 1 85 ? 10.93 3.637 -0.565 1 76.38 85 ALA A O 1
ATOM 691 N N . CYS A 1 86 ? 13.086 4.184 -0.328 1 76.31 86 CYS A N 1
ATOM 692 C CA . CYS A 1 86 ? 12.914 4.613 1.055 1 76.31 86 CYS A CA 1
ATOM 693 C C . CYS A 1 86 ? 12.07 5.883 1.127 1 76.31 86 CYS A C 1
ATOM 695 O O . CYS A 1 86 ? 11.234 6.027 2.018 1 76.31 86 CYS A O 1
ATOM 697 N N . THR A 1 87 ? 12.359 6.727 0.168 1 81.25 87 THR A N 1
ATOM 698 C CA . THR A 1 87 ? 11.578 7.957 0.098 1 81.25 87 THR A CA 1
ATOM 699 C C . THR A 1 87 ? 10.109 7.652 -0.177 1 81.25 87 THR A C 1
ATOM 701 O O . THR A 1 87 ? 9.219 8.242 0.44 1 81.25 87 THR A O 1
ATOM 704 N N . TYR A 1 88 ? 9.867 6.699 -1.014 1 86 88 TYR A N 1
ATOM 705 C CA . TYR A 1 88 ? 8.492 6.359 -1.352 1 86 88 TYR A CA 1
ATOM 706 C C . TYR A 1 88 ? 7.777 5.719 -0.166 1 86 88 TYR A C 1
ATOM 708 O O . TYR A 1 88 ? 6.574 5.918 0.027 1 86 88 TYR A O 1
ATOM 716 N N . HIS A 1 89 ? 8.547 4.984 0.578 1 85.94 89 HIS A N 1
ATOM 717 C CA . HIS A 1 89 ? 7.969 4.355 1.763 1 85.94 89 HIS A CA 1
ATOM 718 C C . HIS A 1 89 ? 7.461 5.406 2.748 1 85.94 89 HIS A C 1
ATOM 720 O O . HIS A 1 89 ? 6.355 5.277 3.279 1 85.94 89 HIS A O 1
ATOM 726 N N . SER A 1 90 ? 8.234 6.426 2.971 1 86.38 90 SER A N 1
ATOM 727 C CA . SER A 1 90 ? 7.828 7.516 3.855 1 86.38 90 SER A CA 1
ATOM 728 C C . SER A 1 90 ? 6.641 8.281 3.281 1 86.38 90 SER A C 1
ATOM 730 O O . SER A 1 90 ? 5.73 8.664 4.016 1 86.38 90 SER A O 1
ATOM 732 N N . GLN A 1 91 ? 6.645 8.477 2.018 1 91.19 91 GLN A N 1
ATOM 733 C CA . GLN A 1 91 ? 5.547 9.172 1.352 1 91.19 91 GLN A CA 1
ATOM 734 C C . GLN A 1 91 ? 4.25 8.375 1.456 1 91.19 91 GLN A C 1
ATOM 736 O O . GLN A 1 91 ? 3.174 8.953 1.637 1 91.19 91 GLN A O 1
ATOM 741 N N . ASP A 1 92 ? 4.406 7.031 1.33 1 93.75 92 ASP A N 1
ATOM 742 C CA . ASP A 1 92 ? 3.225 6.172 1.395 1 93.75 92 ASP A CA 1
ATOM 743 C C . ASP A 1 92 ? 2.529 6.297 2.748 1 93.75 92 ASP A C 1
ATOM 745 O O . ASP A 1 92 ? 1.298 6.289 2.822 1 93.75 92 ASP A O 1
ATOM 749 N N . PHE A 1 93 ? 3.303 6.391 3.777 1 95.31 93 PHE A N 1
ATOM 750 C CA . PHE A 1 93 ? 2.719 6.578 5.098 1 95.31 93 PHE A CA 1
ATOM 751 C C . PHE A 1 93 ? 1.892 7.859 5.148 1 95.31 93 PHE A C 1
ATOM 753 O O . PHE A 1 93 ? 0.765 7.859 5.648 1 95.31 93 PHE A O 1
ATOM 760 N N . ILE A 1 94 ? 2.447 8.914 4.609 1 97.19 94 ILE A N 1
ATOM 761 C CA . ILE A 1 94 ? 1.786 10.219 4.621 1 97.19 94 ILE A CA 1
ATOM 762 C C . ILE A 1 94 ? 0.504 10.148 3.793 1 97.19 94 ILE A C 1
ATOM 764 O O . ILE A 1 94 ? -0.544 10.641 4.223 1 97.19 94 ILE A O 1
ATOM 768 N N . ILE A 1 95 ? 0.566 9.539 2.666 1 97 95 ILE A N 1
ATOM 769 C CA . ILE A 1 95 ? -0.588 9.406 1.783 1 97 95 ILE A CA 1
ATOM 770 C C . ILE A 1 95 ? -1.687 8.617 2.484 1 97 95 ILE A C 1
ATOM 772 O O . ILE A 1 95 ? -2.861 8.992 2.436 1 97 95 ILE A O 1
ATOM 776 N N . ARG A 1 96 ? -1.324 7.531 3.164 1 97.5 96 ARG A N 1
ATOM 777 C CA . ARG A 1 96 ? -2.295 6.715 3.885 1 97.5 96 ARG A CA 1
ATOM 778 C C . ARG A 1 96 ? -2.957 7.512 5.004 1 97.5 96 ARG A C 1
ATOM 780 O O . ARG A 1 96 ? -4.168 7.41 5.215 1 97.5 96 ARG A O 1
ATOM 787 N N . PHE A 1 97 ? -2.152 8.32 5.68 1 98.38 97 PHE A N 1
ATOM 788 C CA . PHE A 1 97 ? -2.689 9.172 6.734 1 98.38 97 PHE A CA 1
ATOM 789 C C . PHE A 1 97 ? -3.709 10.156 6.172 1 98.38 97 PHE A C 1
ATOM 791 O O . PHE A 1 97 ? -4.84 10.227 6.656 1 98.38 97 PHE A O 1
ATOM 798 N N . LEU A 1 98 ? -3.404 10.781 5.141 1 97.88 98 LEU A N 1
ATOM 799 C CA . LEU A 1 98 ? -4.246 11.82 4.555 1 97.88 98 LEU A CA 1
ATOM 800 C C . LEU A 1 98 ? -5.52 11.227 3.965 1 97.88 98 LEU A C 1
ATOM 802 O O . LEU A 1 98 ? -6.609 11.766 4.156 1 97.88 98 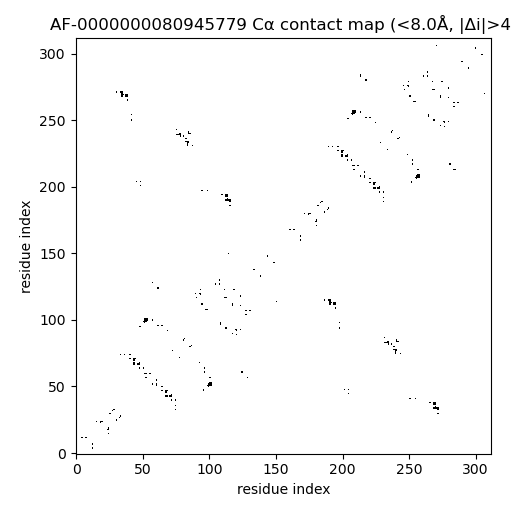LEU A O 1
ATOM 806 N N . LYS A 1 99 ? -5.363 10.07 3.332 1 97 99 LYS A N 1
ATOM 807 C CA . LYS A 1 99 ? -6.5 9.453 2.66 1 97 99 LYS A CA 1
ATOM 808 C C . LYS A 1 99 ? -7.461 8.828 3.668 1 97 99 LYS A C 1
ATOM 810 O O . LYS A 1 99 ? -8.641 8.625 3.367 1 97 99 LYS A O 1
ATOM 815 N N . GLY A 1 100 ? -6.949 8.516 4.82 1 97.88 100 GLY A 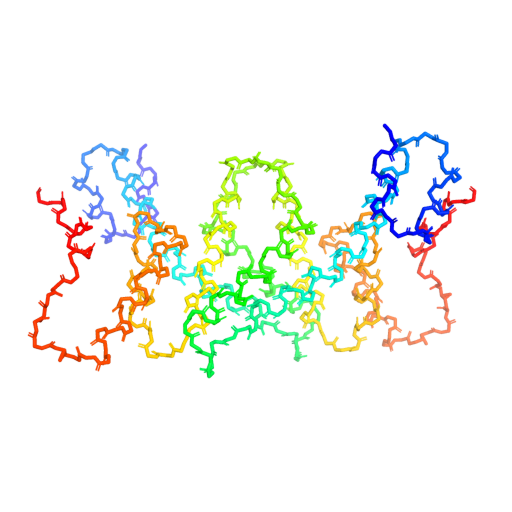N 1
ATOM 816 C CA . GLY A 1 100 ? -7.777 7.891 5.84 1 97.88 100 GLY A CA 1
ATOM 817 C C . GLY A 1 100 ? -8.578 8.891 6.656 1 97.88 100 GLY A C 1
ATOM 818 O O . GLY A 1 100 ? -9.5 8.516 7.383 1 97.88 100 GLY A O 1
ATOM 819 N N . LEU A 1 101 ? -8.273 10.141 6.523 1 97.88 101 LEU A N 1
ATOM 820 C CA . LEU A 1 101 ? -8.953 11.188 7.285 1 97.88 101 LEU A CA 1
ATOM 821 C C . LEU A 1 101 ? -10.383 11.375 6.793 1 97.88 101 LEU A C 1
ATOM 823 O O . LEU A 1 101 ? -10.688 11.078 5.637 1 97.88 101 LEU A O 1
ATOM 827 N N . ASN A 1 102 ? -11.211 11.898 7.625 1 97.31 102 ASN A N 1
ATOM 828 C CA . ASN A 1 102 ? -12.594 12.195 7.262 1 97.31 102 ASN A CA 1
ATOM 829 C C . ASN A 1 102 ? -12.664 13.25 6.164 1 97.31 102 ASN A C 1
ATOM 831 O O . ASN A 1 102 ? -11.719 14.016 5.965 1 97.31 102 ASN A O 1
ATOM 835 N N . ASP A 1 103 ? -13.82 13.406 5.578 1 96.31 103 ASP A N 1
ATOM 836 C CA . ASP A 1 103 ? -14.016 14.242 4.395 1 96.31 103 ASP A CA 1
ATOM 837 C C . ASP A 1 103 ? -13.859 15.727 4.738 1 96.31 103 ASP A C 1
ATOM 839 O O . ASP A 1 103 ? -13.594 16.547 3.859 1 96.31 103 ASP A O 1
ATOM 843 N N . ARG A 1 104 ? -14.07 16.031 5.949 1 94.75 104 ARG A N 1
ATOM 844 C CA . ARG A 1 104 ? -13.93 17.438 6.359 1 94.75 104 ARG A CA 1
ATOM 845 C C . ARG A 1 104 ? -12.5 17.922 6.129 1 94.75 104 ARG A C 1
ATOM 847 O O . ARG A 1 104 ? -12.25 19.125 6.094 1 94.75 104 ARG A O 1
ATOM 854 N N . PHE A 1 105 ? -11.555 17.016 5.934 1 96.56 105 PHE A N 1
ATOM 855 C CA . PHE A 1 105 ? -10.164 17.406 5.742 1 96.56 105 PHE A CA 1
ATOM 856 C C . PHE A 1 105 ? -9.789 17.359 4.266 1 96.56 105 PHE A C 1
ATOM 858 O O . PHE A 1 105 ? -8.602 17.406 3.916 1 96.56 105 PHE A O 1
ATOM 865 N N . ALA A 1 106 ? -10.703 17.234 3.359 1 95.38 106 ALA A N 1
ATOM 866 C CA . ALA A 1 106 ? -10.453 17.047 1.934 1 95.38 106 ALA A CA 1
ATOM 867 C C . ALA A 1 106 ? -9.625 18.188 1.363 1 95.38 106 ALA A C 1
ATOM 869 O O . ALA A 1 106 ? -8.695 17.969 0.582 1 95.38 106 ALA A O 1
ATOM 870 N N . MET A 1 107 ? -9.961 19.375 1.736 1 92.38 107 MET A N 1
ATOM 871 C CA . MET A 1 107 ? -9.281 20.547 1.192 1 92.38 107 MET A CA 1
ATOM 872 C C . MET A 1 107 ? -7.82 20.578 1.62 1 92.38 107 MET A C 1
ATOM 874 O O . MET A 1 107 ? -6.926 20.734 0.786 1 92.38 107 MET A O 1
ATOM 878 N N . VAL A 1 108 ? -7.547 20.438 2.895 1 95.31 108 VAL A N 1
ATOM 879 C CA . VAL A 1 108 ? -6.184 20.5 3.406 1 95.31 108 VAL A CA 1
ATOM 880 C C . VAL A 1 108 ? -5.383 19.312 2.871 1 95.31 108 VAL A C 1
ATOM 882 O O . VAL A 1 108 ? -4.184 19.438 2.602 1 95.31 108 VAL A O 1
ATOM 885 N N . ARG A 1 109 ? -6.012 18.172 2.754 1 95.81 109 ARG A N 1
ATOM 886 C CA . ARG A 1 109 ? -5.371 17 2.162 1 95.81 109 ARG A CA 1
ATOM 887 C C . ARG A 1 109 ? -4.848 17.312 0.765 1 95.81 109 ARG A C 1
ATOM 889 O O . ARG A 1 109 ? -3.691 17.016 0.451 1 95.81 109 ARG A O 1
ATOM 896 N N . SER A 1 110 ? -5.742 17.859 -0.044 1 93 110 SER A N 1
ATOM 897 C CA . SER A 1 110 ? -5.363 18.188 -1.412 1 93 110 SER A CA 1
ATOM 898 C C . SER A 1 110 ? -4.23 19.203 -1.438 1 93 110 SER A C 1
ATOM 900 O O . SER A 1 110 ? -3.301 19.094 -2.24 1 93 110 SER A O 1
ATOM 902 N N . GLN A 1 111 ? -4.305 20.172 -0.558 1 93.31 111 GLN A N 1
ATOM 903 C CA . GLN A 1 111 ? -3.277 21.203 -0.461 1 93.31 111 GLN A CA 1
ATOM 904 C C . GLN A 1 111 ? -1.922 20.594 -0.105 1 93.31 111 GLN A C 1
ATOM 906 O O . GLN A 1 111 ? -0.907 20.922 -0.721 1 93.31 111 GLN A O 1
ATOM 911 N N . ILE A 1 112 ? -1.939 19.703 0.834 1 95.31 112 ILE A N 1
ATOM 912 C CA . ILE A 1 112 ? -0.7 19.109 1.307 1 95.31 112 ILE A CA 1
ATOM 913 C C . ILE A 1 112 ? -0.081 18.266 0.196 1 95.31 112 ILE A C 1
ATOM 915 O O . ILE A 1 112 ? 1.132 18.297 -0.023 1 95.31 112 ILE A O 1
ATOM 919 N N . LEU A 1 113 ? -0.885 17.531 -0.539 1 93.75 113 LEU A N 1
ATOM 920 C CA . LEU A 1 113 ? -0.403 16.625 -1.574 1 93.75 113 LEU A CA 1
ATOM 921 C C . LEU A 1 113 ? 0.178 17.406 -2.75 1 93.75 113 LEU A C 1
ATOM 923 O O . LEU A 1 113 ? 0.904 16.844 -3.574 1 93.75 113 LEU A O 1
ATOM 927 N N . LEU A 1 114 ? -0.052 18.688 -2.771 1 90.06 114 LEU A N 1
ATOM 928 C CA . LEU A 1 114 ? 0.446 19.531 -3.854 1 90.06 114 LEU A CA 1
ATOM 929 C C . LEU A 1 114 ? 1.75 20.219 -3.455 1 90.06 114 LEU A C 1
ATOM 931 O O . LEU A 1 114 ? 2.41 20.828 -4.289 1 90.06 114 LEU A O 1
ATOM 935 N N . LEU A 1 115 ? 2.104 20.078 -2.195 1 87.75 115 LEU A N 1
ATOM 936 C CA . LEU A 1 115 ? 3.346 20.688 -1.729 1 87.75 115 LEU A CA 1
ATOM 937 C C . LEU A 1 115 ? 4.555 19.953 -2.299 1 87.75 115 LEU A C 1
ATOM 939 O O . LEU A 1 115 ? 4.547 18.734 -2.414 1 87.75 115 LEU A O 1
ATOM 943 N N . ASP A 1 116 ? 5.574 20.719 -2.594 1 84.06 116 ASP A N 1
ATOM 944 C CA . ASP A 1 116 ? 6.832 20.188 -3.113 1 84.06 116 ASP A CA 1
ATOM 945 C C . ASP A 1 116 ? 8.031 20.906 -2.498 1 84.06 116 ASP A C 1
ATOM 947 O O . ASP A 1 116 ? 8.227 22.109 -2.729 1 84.06 116 ASP A O 1
ATOM 951 N N . PRO A 1 117 ? 8.836 20.172 -1.692 1 84.38 117 PRO A N 1
ATOM 952 C CA . PRO A 1 117 ? 8.711 18.734 -1.411 1 84.38 117 PRO A CA 1
ATOM 953 C C . PRO A 1 117 ? 7.613 18.422 -0.395 1 84.38 117 PRO A C 1
ATOM 955 O O . PRO A 1 117 ? 7.234 19.297 0.392 1 84.38 117 PRO A O 1
ATOM 958 N N . LEU A 1 118 ? 7.113 17.188 -0.435 1 89.81 118 LEU A N 1
ATOM 959 C CA . LEU A 1 118 ? 6.172 16.75 0.587 1 89.81 118 LEU A CA 1
ATOM 960 C C . LEU A 1 118 ? 6.797 16.828 1.976 1 89.81 118 LEU A C 1
ATOM 962 O O . LEU A 1 118 ? 7.91 16.359 2.189 1 89.81 118 LEU A O 1
ATOM 966 N N . PRO A 1 119 ? 6.141 17.484 2.883 1 91.81 119 PRO A N 1
ATOM 967 C CA . PRO A 1 119 ? 6.68 17.578 4.242 1 91.81 119 PRO A CA 1
ATOM 968 C C . PRO A 1 119 ? 6.785 16.219 4.93 1 91.81 119 PRO A C 1
ATOM 970 O O . PRO A 1 119 ? 6.254 15.219 4.426 1 91.81 119 PRO A O 1
ATOM 973 N N . SER A 1 120 ? 7.508 16.203 5.977 1 91.69 120 SER A N 1
ATOM 974 C CA . SER A 1 120 ? 7.625 15 6.793 1 91.69 120 SER A CA 1
ATOM 975 C C . SER A 1 120 ? 6.289 14.633 7.43 1 91.69 120 SER A C 1
ATOM 977 O O . SER A 1 120 ? 5.391 15.469 7.523 1 91.69 120 SER A O 1
ATOM 979 N N . ALA A 1 121 ? 6.219 13.445 7.926 1 93.81 121 ALA A N 1
ATOM 980 C CA . ALA A 1 121 ? 4.992 12.953 8.555 1 93.81 121 ALA A CA 1
ATOM 981 C C . ALA A 1 121 ? 4.617 13.812 9.758 1 93.81 121 ALA A C 1
ATOM 983 O O . ALA A 1 121 ? 3.441 14.133 9.953 1 93.81 121 ALA A O 1
ATOM 984 N N . ASN A 1 122 ? 5.566 14.148 10.523 1 92.81 122 ASN A N 1
ATOM 985 C CA . ASN A 1 122 ? 5.309 14.961 11.711 1 92.81 122 ASN A CA 1
ATOM 986 C C . ASN A 1 122 ? 4.77 16.344 11.336 1 92.81 122 ASN A C 1
ATOM 988 O O . ASN A 1 122 ? 3.854 16.844 11.992 1 92.81 122 ASN A O 1
ATOM 992 N N . ARG A 1 123 ? 5.32 16.906 10.352 1 94.69 123 ARG A N 1
ATOM 993 C CA . ARG A 1 123 ? 4.859 18.219 9.891 1 94.69 123 ARG A CA 1
ATOM 994 C C . ARG A 1 123 ? 3.441 18.141 9.336 1 94.69 123 ARG A C 1
ATOM 996 O O . ARG A 1 123 ? 2.605 19 9.609 1 94.69 123 ARG A O 1
ATOM 1003 N N . VAL A 1 124 ? 3.189 17.172 8.523 1 96.69 124 VAL A N 1
ATOM 1004 C CA . VAL A 1 124 ? 1.856 16.969 7.965 1 96.69 124 VAL A CA 1
ATOM 1005 C C . VAL A 1 124 ? 0.844 16.797 9.094 1 96.69 124 VAL A C 1
ATOM 1007 O O . VAL A 1 124 ? -0.235 17.406 9.062 1 96.69 124 VAL A O 1
ATOM 1010 N N . PHE A 1 125 ? 1.227 16.062 10.102 1 96 125 PHE A N 1
ATOM 1011 C CA . PHE A 1 125 ? 0.386 15.859 11.281 1 96 125 PHE A CA 1
ATOM 1012 C C . PHE A 1 125 ? 0.061 17.203 11.938 1 96 125 PHE A C 1
ATOM 1014 O O . PHE A 1 125 ? -1.1 17.484 12.242 1 96 125 PHE A O 1
ATOM 1021 N N . SER A 1 126 ? 1.027 17.969 12.047 1 95.75 126 SER A N 1
ATOM 1022 C CA . SER A 1 126 ? 0.857 19.281 12.656 1 95.75 126 SER A CA 1
ATOM 1023 C C . SER A 1 126 ? -0.08 20.172 11.836 1 95.75 126 SER A C 1
ATOM 1025 O O . SER A 1 126 ? -0.912 20.891 12.391 1 95.75 126 SER A O 1
ATOM 1027 N N . MET A 1 127 ? 0.055 20.109 10.547 1 96.19 127 MET A N 1
ATOM 1028 C CA . MET A 1 127 ? -0.794 20.906 9.656 1 96.19 127 MET A CA 1
ATOM 1029 C C . MET A 1 127 ? -2.258 20.5 9.805 1 96.19 127 MET A C 1
ATOM 1031 O O . MET A 1 127 ? -3.143 21.359 9.828 1 96.19 127 MET A O 1
ATOM 1035 N N . ILE A 1 128 ? -2.486 19.188 9.906 1 97.06 128 ILE A N 1
ATOM 1036 C CA . ILE A 1 128 ? -3.85 18.688 10.031 1 97.06 128 ILE A CA 1
ATOM 1037 C C . ILE A 1 128 ? -4.438 19.109 11.375 1 97.06 128 ILE A C 1
ATOM 1039 O O . ILE A 1 128 ? -5.586 19.547 11.445 1 97.06 128 ILE A O 1
ATOM 1043 N N . ILE A 1 129 ? -3.658 19 12.445 1 94.94 129 ILE A N 1
ATOM 1044 C CA . ILE A 1 129 ? -4.105 19.375 13.781 1 94.94 129 ILE A CA 1
ATOM 1045 C C . ILE A 1 129 ? -4.43 20.859 13.82 1 94.94 129 ILE A C 1
ATOM 1047 O O . ILE A 1 129 ? -5.438 21.266 14.398 1 94.94 129 ILE A O 1
ATOM 1051 N N . GLN A 1 130 ? -3.592 21.641 13.219 1 93.25 130 GLN A N 1
ATOM 1052 C CA . GLN A 1 130 ? -3.818 23.078 13.148 1 93.25 130 GLN A CA 1
ATOM 1053 C C . GLN A 1 130 ? -5.109 23.391 12.398 1 93.25 130 GLN A C 1
ATOM 1055 O O . GLN A 1 130 ? -5.883 24.25 12.82 1 93.25 130 GLN A O 1
ATOM 1060 N N . HIS A 1 131 ? -5.258 22.75 11.289 1 93.38 131 HIS A N 1
ATOM 1061 C CA . HIS A 1 131 ? -6.48 22.922 10.508 1 93.38 131 HIS A CA 1
ATOM 1062 C C . HIS A 1 131 ? -7.711 22.578 11.336 1 93.38 131 HIS A C 1
ATOM 1064 O O . HIS A 1 131 ? -8.727 23.266 11.281 1 93.38 131 HIS A O 1
ATOM 1070 N N . GLU A 1 132 ? -7.688 21.516 12.07 1 91.25 132 GLU A N 1
ATOM 1071 C CA . GLU A 1 132 ? -8.789 21.078 12.922 1 91.25 132 GLU A CA 1
ATOM 1072 C C . GLU A 1 132 ? -9.117 22.125 13.977 1 91.25 132 GLU A C 1
ATOM 1074 O O . GLU A 1 132 ? -10.289 22.391 14.25 1 91.25 132 GLU A O 1
ATOM 1079 N N . ARG A 1 133 ? -8.156 22.672 14.555 1 89.56 133 ARG A N 1
ATOM 1080 C CA . ARG A 1 133 ? -8.328 23.703 15.578 1 89.56 133 ARG A CA 1
ATOM 1081 C C . ARG A 1 133 ? -9 24.953 14.992 1 89.56 133 ARG A C 1
ATOM 1083 O O . ARG A 1 133 ? -9.859 25.562 15.633 1 89.56 133 ARG A O 1
ATOM 1090 N N . GLN A 1 134 ? -8.617 25.281 13.812 1 87.75 134 GLN A N 1
ATOM 1091 C CA . GLN A 1 134 ? -9.164 26.453 13.141 1 87.75 134 GLN A CA 1
ATOM 1092 C C . GLN A 1 134 ? -10.633 26.25 12.789 1 87.75 134 GLN A C 1
ATOM 1094 O O . GLN A 1 134 ? -11.422 27.203 12.812 1 87.75 134 GLN A O 1
ATOM 1099 N N . GLN A 1 135 ? -10.984 25.094 12.406 1 85.19 135 GLN A N 1
ATOM 1100 C CA . GLN A 1 135 ? -12.375 24.812 12.078 1 85.19 135 GLN A CA 1
ATOM 1101 C C . GLN A 1 135 ? -13.266 24.859 13.32 1 85.19 135 GLN A C 1
ATOM 1103 O O . GLN A 1 135 ? -14.445 25.172 13.234 1 85.19 135 GLN A O 1
ATOM 1108 N N . ARG A 1 136 ? -12.828 24.438 14.375 1 80.5 136 ARG A N 1
ATOM 1109 C CA . ARG A 1 136 ? -13.594 24.453 15.617 1 80.5 136 ARG A CA 1
ATOM 1110 C C . ARG A 1 136 ? -13.758 25.875 16.141 1 80.5 136 ARG A C 1
ATOM 1112 O O . ARG A 1 136 ? -14.742 26.188 16.828 1 80.5 136 ARG A O 1
ATOM 1119 N N . HIS A 1 137 ? -12.883 26.703 16.047 1 74.12 137 HIS A N 1
ATOM 1120 C CA . HIS A 1 137 ? -12.953 28.109 16.469 1 74.12 137 HIS A CA 1
ATOM 1121 C C . HIS A 1 137 ? -12.734 29.047 15.281 1 74.12 137 HIS A C 1
ATOM 1123 O O . HIS A 1 137 ? -11.625 29.547 15.078 1 74.12 137 HIS A O 1
ATOM 1129 N N . PRO A 1 138 ? -13.789 28.984 14.367 1 58.59 138 PRO A N 1
ATOM 1130 C CA . PRO A 1 138 ? -13.578 29.859 13.211 1 58.59 138 PRO A CA 1
ATOM 1131 C C . PRO A 1 138 ? -13.211 31.281 13.617 1 58.59 138 PRO A C 1
ATOM 1133 O O . PRO A 1 138 ? -14.031 32 14.195 1 58.59 138 PRO A O 1
ATOM 1136 N N . SER A 1 139 ? -12.336 31.453 14.539 1 53.22 139 SER A N 1
ATOM 1137 C CA . SER A 1 139 ? -12.016 32.812 14.898 1 53.22 139 SER A CA 1
ATOM 1138 C C . SER A 1 139 ? -11.852 33.688 13.648 1 53.22 139 SER A C 1
ATOM 1140 O O . SER A 1 139 ? -11.5 33.188 12.578 1 53.22 139 SER A O 1
ATOM 1142 N N . SER A 1 140 ? -12.398 34.938 13.656 1 50.72 140 SER A N 1
ATOM 1143 C CA . SER A 1 140 ? -12.328 36.062 12.727 1 50.72 140 SER A CA 1
ATOM 1144 C C . SER A 1 140 ? -10.938 36.188 12.117 1 50.72 140 SER A C 1
ATOM 1146 O O . SER A 1 140 ? -10.688 37.094 11.297 1 50.72 140 SER A O 1
ATOM 1148 N N . SER A 1 141 ? -9.859 35.969 12.82 1 45.91 141 SER A N 1
ATOM 1149 C CA . SER A 1 141 ? -8.555 36.344 12.281 1 45.91 141 SER A CA 1
ATOM 1150 C C . SER A 1 141 ? -8.117 35.375 11.18 1 45.91 141 SER A C 1
ATOM 1152 O O . SER A 1 141 ? -7.895 34.188 11.445 1 45.91 141 SER A O 1
ATOM 1154 N N . MET A 1 142 ? -8.633 35.469 10.023 1 44.81 142 MET A N 1
ATOM 1155 C CA . MET A 1 142 ? -8.086 34.906 8.781 1 44.81 142 MET A CA 1
ATOM 1156 C C . MET A 1 142 ? -6.566 34.844 8.836 1 44.81 142 MET A C 1
ATOM 1158 O O . MET A 1 142 ? -5.879 35.75 8.398 1 44.81 142 MET A O 1
ATOM 1162 N N . GLU A 1 143 ? -5.938 34.594 9.891 1 43.91 143 GLU A N 1
ATOM 1163 C CA . GLU A 1 143 ? -4.492 34.5 9.727 1 43.91 143 GLU A CA 1
ATOM 1164 C C . GLU A 1 143 ? -4.129 33.469 8.68 1 43.91 143 GLU A C 1
ATOM 1166 O O . GLU A 1 143 ? -4.57 32.312 8.758 1 43.91 143 GLU A O 1
ATOM 1171 N N . THR A 1 144 ? -3.979 33.875 7.449 1 42.22 144 THR A N 1
ATOM 1172 C CA . THR A 1 144 ? -3.379 33.156 6.328 1 42.22 144 THR A CA 1
ATOM 1173 C C . THR A 1 144 ? -2.297 32.188 6.816 1 42.22 144 THR A C 1
ATOM 1175 O O . THR A 1 144 ? -1.439 32.562 7.617 1 42.22 144 THR A O 1
ATOM 1178 N N . ASN A 1 145 ? -2.58 31 6.996 1 45.09 145 ASN A N 1
ATOM 1179 C CA . ASN A 1 145 ? -1.532 30.0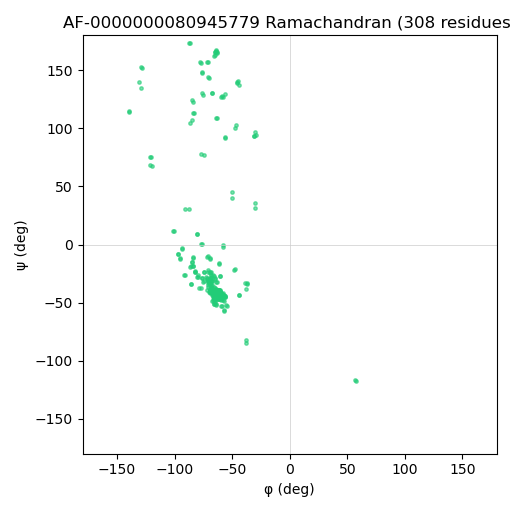16 7.266 1 45.09 145 ASN A CA 1
ATOM 1180 C C . ASN A 1 145 ? -0.227 30.391 6.566 1 45.09 145 ASN A C 1
ATOM 1182 O O . ASN A 1 145 ? -0.156 30.375 5.336 1 45.09 145 ASN A O 1
ATOM 1186 N N . PRO A 1 146 ? 0.663 31.047 7.145 1 44.41 146 PRO A N 1
ATOM 1187 C CA . PRO A 1 146 ? 1.906 31.516 6.523 1 44.41 146 PRO A CA 1
ATOM 1188 C C . PRO A 1 146 ? 2.621 30.422 5.742 1 44.41 146 PRO A C 1
ATOM 1190 O O . PRO A 1 146 ? 3.5 30.703 4.926 1 44.41 146 PRO A O 1
ATOM 1193 N N . PHE A 1 147 ? 2.27 29.219 6.133 1 43.88 147 PHE A N 1
ATOM 1194 C CA . PHE A 1 147 ? 3.084 28.203 5.5 1 43.88 147 PHE A CA 1
ATOM 1195 C C . PHE A 1 147 ? 2.729 28.062 4.023 1 43.88 147 PHE A C 1
ATOM 1197 O O . PHE A 1 147 ? 3.523 27.547 3.232 1 43.88 147 PHE A O 1
ATOM 1204 N N . ILE A 1 148 ? 1.452 28.359 3.637 1 43.44 148 ILE A N 1
ATOM 1205 C CA . ILE A 1 148 ? 1.109 28.266 2.223 1 43.44 148 ILE A CA 1
ATOM 1206 C C . ILE A 1 148 ? 1.828 29.375 1.45 1 43.44 148 ILE A C 1
ATOM 1208 O O . ILE A 1 148 ? 2.105 29.219 0.258 1 43.44 148 ILE A O 1
ATOM 1212 N N . ASN A 1 149 ? 2.064 30.531 2.064 1 41.59 149 ASN A N 1
ATOM 1213 C CA . ASN A 1 149 ? 2.627 31.688 1.374 1 41.59 149 ASN A CA 1
ATOM 1214 C C . ASN A 1 149 ? 4.086 31.453 0.99 1 41.59 149 ASN A C 1
ATOM 1216 O O . ASN A 1 149 ? 4.625 32.156 0.134 1 41.59 149 ASN A O 1
ATOM 1220 N N . VAL A 1 150 ? 4.742 30.688 1.748 1 40.03 150 VAL A N 1
ATOM 1221 C CA . VAL A 1 150 ? 6.164 30.578 1.44 1 40.03 150 VAL A CA 1
ATOM 1222 C C . VAL A 1 150 ? 6.352 29.797 0.137 1 40.03 150 VAL A C 1
ATOM 1224 O O . VAL A 1 150 ? 7.293 30.062 -0.616 1 40.03 150 VAL A O 1
ATOM 1227 N N . VAL A 1 151 ? 5.484 28.875 -0.089 1 41.22 151 VAL A N 1
ATOM 1228 C CA . VAL A 1 151 ? 5.785 28.078 -1.268 1 41.22 151 VAL A CA 1
ATOM 1229 C C . VAL A 1 151 ? 5.535 28.891 -2.531 1 41.22 151 VAL A C 1
ATOM 1231 O O . VAL A 1 151 ? 6.281 28.781 -3.508 1 41.22 151 VAL A O 1
ATOM 1234 N N . PHE A 1 152 ? 4.434 29.703 -2.531 1 39.03 152 PHE A N 1
ATOM 1235 C CA . PHE A 1 152 ? 4.215 30.438 -3.771 1 39.03 152 PHE A CA 1
ATOM 1236 C C . PHE A 1 152 ? 5.074 31.688 -3.816 1 39.03 152 PHE A C 1
ATOM 1238 O O . PHE A 1 152 ? 5.246 32.312 -4.879 1 39.03 152 PHE A O 1
ATOM 1245 N N . GLY A 1 153 ? 5.531 32.25 -2.715 1 39.12 153 GLY A N 1
ATOM 1246 C CA . GLY A 1 153 ? 6.102 33.562 -2.73 1 39.12 153 GLY A CA 1
ATOM 1247 C C . GLY A 1 153 ? 7.512 33.625 -3.289 1 39.12 153 GLY A C 1
ATOM 1248 O O . GLY A 1 153 ? 8.094 34.688 -3.443 1 39.12 153 GLY A O 1
ATOM 1249 N N . LYS A 1 154 ? 8.305 32.594 -3.189 1 37.5 154 LYS A N 1
ATOM 1250 C CA . LYS A 1 154 ? 9.664 32.969 -3.588 1 37.5 154 LYS A CA 1
ATOM 1251 C C . LYS A 1 154 ? 9.781 33.062 -5.105 1 37.5 154 LYS A C 1
ATOM 1253 O O . LYS A 1 154 ? 10.883 33.188 -5.641 1 37.5 154 LYS A O 1
ATOM 1258 N N . SER A 1 155 ? 8.703 32.812 -5.871 1 33.09 155 SER A N 1
ATOM 1259 C CA . SER A 1 155 ? 8.992 33.094 -7.273 1 33.09 155 SER A CA 1
ATOM 1260 C C . SER A 1 155 ? 8.875 34.594 -7.57 1 33.09 155 SER A C 1
ATOM 1262 O O . SER A 1 155 ? 8.945 35 -8.727 1 33.09 155 SER A O 1
ATOM 1264 N N . ARG A 1 156 ? 8.719 35.531 -6.516 1 28.22 156 ARG A N 1
ATOM 1265 C CA . ARG A 1 156 ? 8.938 36.875 -7.074 1 28.22 156 ARG A CA 1
ATOM 1266 C C . ARG A 1 156 ? 10.422 37.219 -7.086 1 28.22 156 ARG A C 1
ATOM 1268 O O . ARG A 1 156 ? 11.156 36.875 -6.152 1 28.22 156 ARG A O 1
ATOM 1275 N N . MET B 1 1 ? 19.109 18.078 -28.141 1 24.92 1 MET B N 1
ATOM 1276 C CA . MET B 1 1 ? 18.25 18.953 -27.359 1 24.92 1 MET B CA 1
ATOM 1277 C C . MET B 1 1 ? 16.844 19 -27.938 1 24.92 1 MET B C 1
ATOM 1279 O O . MET B 1 1 ? 15.914 19.484 -27.297 1 24.92 1 MET B O 1
ATOM 1283 N N . SER B 1 2 ? 16.656 18.734 -29.234 1 33.69 2 SER B N 1
ATOM 1284 C CA . SER B 1 2 ? 15.516 19.016 -30.109 1 33.69 2 SER B CA 1
ATOM 1285 C C . SER B 1 2 ? 14.398 18 -29.891 1 33.69 2 SER B C 1
ATOM 1287 O O . SER B 1 2 ? 13.227 18.297 -30.109 1 33.69 2 SER B O 1
ATOM 1289 N N . TRP B 1 3 ? 14.836 16.766 -29.672 1 32.78 3 TRP B N 1
ATOM 1290 C CA . TRP B 1 3 ? 13.859 15.703 -29.828 1 32.78 3 TRP B CA 1
ATOM 1291 C C . TRP B 1 3 ? 12.891 15.672 -28.641 1 32.78 3 TRP B C 1
ATOM 1293 O O . TRP B 1 3 ? 11.773 15.156 -28.766 1 32.78 3 TRP B O 1
ATOM 1303 N N . ILE B 1 4 ? 13.305 16.047 -27.391 1 35.91 4 ILE B N 1
ATOM 1304 C CA . ILE B 1 4 ? 12.414 15.977 -26.234 1 35.91 4 ILE B CA 1
ATOM 1305 C C . ILE B 1 4 ? 11.281 16.984 -26.391 1 35.91 4 ILE B C 1
ATOM 1307 O O . ILE B 1 4 ? 10.203 16.828 -25.812 1 35.91 4 ILE B O 1
ATOM 1311 N N . LEU B 1 5 ? 11.492 18.016 -27.109 1 38.06 5 LEU B N 1
ATOM 1312 C CA . LEU B 1 5 ? 10.469 19.031 -27.281 1 38.06 5 LEU B CA 1
ATOM 1313 C C . LEU B 1 5 ? 9.289 18.5 -28.094 1 38.06 5 LEU B C 1
ATOM 1315 O O . LEU B 1 5 ? 8.164 18.984 -27.953 1 38.06 5 LEU B O 1
ATOM 1319 N N . ASN B 1 6 ? 9.594 17.578 -28.922 1 40.84 6 ASN B N 1
ATOM 1320 C CA . ASN B 1 6 ? 8.516 17.188 -29.828 1 40.84 6 ASN B CA 1
ATOM 1321 C C . ASN B 1 6 ? 7.422 16.422 -29.094 1 40.84 6 ASN B C 1
ATOM 1323 O O . ASN B 1 6 ? 6.32 16.25 -29.625 1 40.84 6 ASN B O 1
ATOM 1327 N N . SER B 1 7 ? 7.785 15.727 -28.109 1 36.47 7 SER B N 1
ATOM 1328 C CA . SER B 1 7 ? 6.742 14.875 -27.547 1 36.47 7 SER B CA 1
ATOM 1329 C C . SER B 1 7 ? 5.891 15.641 -26.531 1 36.47 7 SER B C 1
ATOM 1331 O O . SER B 1 7 ? 5.008 15.062 -25.891 1 36.47 7 SER B O 1
ATOM 1333 N N . LEU B 1 8 ? 6.328 16.75 -25.984 1 37.38 8 LEU B N 1
ATOM 1334 C CA . LEU B 1 8 ? 5.488 17.5 -25.047 1 37.38 8 LEU B CA 1
ATOM 1335 C C . LEU B 1 8 ? 4.391 18.25 -25.797 1 37.38 8 LEU B C 1
ATOM 1337 O O . LEU B 1 8 ? 4.582 18.656 -26.953 1 37.38 8 LEU B O 1
ATOM 1341 N N . SER B 1 9 ? 3.129 18.125 -25.422 1 39.12 9 SER B N 1
ATOM 1342 C CA . SER B 1 9 ? 2.064 18.938 -26 1 39.12 9 SER B CA 1
ATOM 1343 C C . SER B 1 9 ? 2.475 20.406 -26.078 1 39.12 9 SER B C 1
ATOM 1345 O O . SER B 1 9 ? 3.291 20.875 -25.281 1 39.12 9 SER B O 1
ATOM 1347 N N . PRO B 1 10 ? 2.164 21.078 -27.125 1 42.19 10 PRO B N 1
ATOM 1348 C CA . PRO B 1 10 ? 2.486 22.469 -27.422 1 42.19 10 PRO B CA 1
ATOM 1349 C C . PRO B 1 10 ? 2.264 23.391 -26.219 1 42.19 10 PRO B C 1
ATOM 1351 O O . PRO B 1 10 ? 3.016 24.359 -26.031 1 42.19 10 PRO B O 1
ATOM 1354 N N . SER B 1 11 ? 1.22 23.234 -25.531 1 42.06 11 SER B N 1
ATOM 1355 C CA . SER B 1 11 ? 0.896 24.156 -24.438 1 42.06 11 SER B CA 1
ATOM 1356 C C . SER B 1 11 ? 1.949 24.094 -23.344 1 42.06 11 SER B C 1
ATOM 1358 O O . SER B 1 11 ? 2.246 25.109 -22.703 1 42.06 11 SER B O 1
ATOM 1360 N N . ILE B 1 12 ? 2.533 22.984 -23.125 1 40.5 12 ILE B N 1
ATOM 1361 C CA . ILE B 1 12 ? 3.615 22.859 -22.156 1 40.5 12 ILE B CA 1
ATOM 1362 C C . ILE B 1 12 ? 4.926 23.344 -22.766 1 40.5 12 ILE B C 1
ATOM 1364 O O . ILE B 1 12 ? 5.762 23.938 -22.078 1 40.5 12 ILE B O 1
ATOM 1368 N N . ALA B 1 13 ? 5.023 23.234 -24.031 1 39.88 13 ALA B N 1
ATOM 1369 C CA . ALA B 1 13 ? 6.195 23.734 -24.75 1 39.88 13 ALA B CA 1
ATOM 1370 C C . ALA B 1 13 ? 6.352 25.234 -24.578 1 39.88 13 ALA B C 1
ATOM 1372 O O . ALA B 1 13 ? 7.465 25.734 -24.375 1 39.88 13 ALA B O 1
ATOM 1373 N N . GLN B 1 14 ? 5.312 25.953 -24.734 1 38.88 14 GLN B N 1
ATOM 1374 C CA . GLN B 1 14 ? 5.363 27.406 -24.594 1 38.88 14 GLN B CA 1
ATOM 1375 C C . GLN B 1 14 ? 5.84 27.828 -23.203 1 38.88 14 GLN B C 1
ATOM 1377 O O . GLN B 1 14 ? 6.59 28.797 -23.062 1 38.88 14 GLN B O 1
ATOM 1382 N N . SER B 1 15 ? 5.375 27.172 -22.156 1 36.75 15 SER B N 1
ATOM 1383 C CA . SER B 1 15 ? 5.855 27.531 -20.828 1 36.75 15 SER B CA 1
ATOM 1384 C C . SER B 1 15 ? 7.32 27.156 -20.656 1 36.75 15 SER B C 1
ATOM 1386 O O . SER B 1 15 ? 8.047 27.812 -19.891 1 36.75 15 SER B O 1
ATOM 1388 N N . VAL B 1 16 ? 7.758 26.141 -21.422 1 40.97 16 VAL B N 1
ATOM 1389 C CA . VAL B 1 16 ? 9.117 25.625 -21.328 1 40.97 16 VAL B CA 1
ATOM 1390 C C . VAL B 1 16 ? 10.07 26.531 -22.094 1 40.97 16 VAL B C 1
ATOM 1392 O O . VAL B 1 16 ? 11.242 26.672 -21.734 1 40.97 16 VAL B O 1
ATOM 1395 N N . VAL B 1 17 ? 9.633 27.219 -23.047 1 39.53 17 VAL B N 1
ATOM 1396 C CA . VAL B 1 17 ? 10.531 28.031 -23.859 1 39.53 17 VAL B CA 1
ATOM 1397 C C . VAL B 1 17 ? 11.18 29.109 -23.016 1 39.53 17 VAL B C 1
ATOM 1399 O O . VAL B 1 17 ? 12.344 29.469 -23.219 1 39.53 17 VAL B O 1
ATOM 1402 N N . PHE B 1 18 ? 10.398 29.703 -22.172 1 37.81 18 PHE B N 1
ATOM 1403 C CA . PHE B 1 18 ? 10.984 30.844 -21.484 1 37.81 18 PHE B CA 1
ATOM 1404 C C . PHE B 1 18 ? 12.039 30.391 -20.484 1 37.81 18 PHE B C 1
ATOM 1406 O O . PHE B 1 18 ? 12.664 31.234 -19.812 1 37.81 18 PHE B O 1
ATOM 1413 N N . PHE B 1 19 ? 12.055 29.078 -20.297 1 38.88 19 PHE B N 1
ATOM 1414 C CA . PHE B 1 19 ? 13.086 28.75 -19.312 1 38.88 19 PHE B CA 1
ATOM 1415 C C . PHE B 1 19 ? 14.438 28.578 -19.984 1 38.88 19 PHE B C 1
ATOM 1417 O O . PHE B 1 19 ? 14.562 27.875 -21 1 38.88 19 PHE B O 1
ATOM 1424 N N . GLU B 1 20 ? 15.406 29.625 -19.859 1 38.44 20 GLU B N 1
ATOM 1425 C CA . GLU B 1 20 ? 16.766 29.656 -20.406 1 38.44 20 GLU B CA 1
ATOM 1426 C C . GLU B 1 20 ? 17.422 28.281 -20.312 1 38.44 20 GLU B C 1
ATOM 1428 O O . GLU B 1 20 ? 18.094 27.844 -21.25 1 38.44 20 GLU B O 1
ATOM 1433 N N . ARG B 1 21 ? 18 27.891 -19.156 1 41.34 21 ARG B N 1
ATOM 1434 C CA . ARG B 1 21 ? 18.859 26.703 -19.125 1 41.34 21 ARG B CA 1
ATOM 1435 C C . ARG B 1 21 ? 18.031 25.438 -18.953 1 41.34 21 ARG B C 1
ATOM 1437 O O . ARG B 1 21 ? 17.078 25.406 -18.188 1 41.34 21 ARG B O 1
ATOM 1444 N N . ALA B 1 22 ? 18.188 24.531 -19.859 1 44.41 22 ALA B N 1
ATOM 1445 C CA . ALA B 1 22 ? 17.594 23.203 -19.969 1 44.41 22 ALA B CA 1
ATOM 1446 C C . ALA B 1 22 ? 17.453 22.531 -18.594 1 44.41 22 ALA B C 1
ATOM 1448 O O . ALA B 1 22 ? 16.469 21.844 -18.328 1 44.41 22 ALA B O 1
ATOM 1449 N N . THR B 1 23 ? 18.406 22.844 -17.75 1 46.59 23 THR B N 1
ATOM 1450 C CA . THR B 1 23 ? 18.422 22.203 -16.438 1 46.59 23 THR B CA 1
ATOM 1451 C C . THR B 1 23 ? 17.25 22.672 -15.586 1 46.59 23 THR B C 1
ATOM 1453 O O . THR B 1 23 ? 16.672 21.891 -14.82 1 46.59 23 THR B O 1
ATOM 1456 N N . ASP B 1 24 ? 17.016 23.938 -15.703 1 48.03 24 ASP B N 1
ATOM 1457 C CA . ASP B 1 24 ? 15.953 24.516 -14.891 1 48.03 24 ASP B CA 1
ATOM 1458 C C . ASP B 1 24 ? 14.578 24.047 -15.359 1 48.03 24 ASP B C 1
ATOM 1460 O O . ASP B 1 24 ? 13.68 23.828 -14.539 1 48.03 24 ASP B O 1
ATOM 1464 N N . VAL B 1 25 ? 14.547 23.844 -16.656 1 47.66 25 VAL B N 1
ATOM 1465 C CA . VAL B 1 25 ? 13.289 23.375 -17.219 1 47.66 25 VAL B CA 1
ATOM 1466 C C . VAL B 1 25 ? 13.031 21.938 -16.75 1 47.66 25 VAL B C 1
ATOM 1468 O O . VAL B 1 25 ? 11.906 21.609 -16.359 1 47.66 25 VAL B O 1
ATOM 1471 N N . TRP B 1 26 ? 14.141 21.203 -16.766 1 47 26 TRP B N 1
ATOM 1472 C CA . TRP B 1 26 ? 14 19.812 -16.344 1 47 26 TRP B CA 1
ATOM 1473 C C . TRP B 1 26 ? 13.625 19.734 -14.875 1 47 26 TRP B C 1
ATOM 1475 O O . TRP B 1 26 ? 12.766 18.938 -14.492 1 47 26 TRP B O 1
ATOM 1485 N N . THR B 1 27 ? 14.273 20.547 -14.156 1 50.31 27 THR B N 1
ATOM 1486 C CA . THR B 1 27 ? 13.969 20.594 -12.734 1 50.31 27 THR B CA 1
ATOM 1487 C C . THR B 1 27 ? 12.531 21.047 -12.5 1 50.31 27 THR B C 1
ATOM 1489 O O . THR B 1 27 ? 11.836 20.516 -11.625 1 50.31 27 THR B O 1
ATOM 1492 N N . ASP B 1 28 ? 12.172 21.984 -13.234 1 48.78 28 ASP B N 1
ATOM 1493 C CA . ASP B 1 28 ? 10.812 22.5 -13.109 1 48.78 28 ASP B CA 1
ATOM 1494 C C . ASP B 1 28 ? 9.789 21.453 -13.562 1 48.78 28 ASP B C 1
ATOM 1496 O O . ASP B 1 28 ? 8.75 21.266 -12.922 1 48.78 28 ASP B O 1
ATOM 1500 N N . LEU B 1 29 ? 10.094 20.938 -14.672 1 48.06 29 LEU B N 1
ATOM 1501 C CA . LEU B 1 29 ? 9.203 19.891 -15.164 1 48.06 29 LEU B CA 1
ATOM 1502 C C . LEU B 1 29 ? 9.156 18.719 -14.188 1 48.06 29 LEU B C 1
ATOM 1504 O O . LEU B 1 29 ? 8.078 18.172 -13.922 1 48.06 29 LEU B O 1
ATOM 1508 N N . ARG B 1 30 ? 10.328 18.391 -13.758 1 48.91 30 ARG B N 1
ATOM 1509 C CA . ARG B 1 30 ? 10.398 17.328 -12.758 1 48.91 30 ARG B CA 1
ATOM 1510 C C . ARG B 1 30 ? 9.617 17.703 -11.5 1 48.91 30 ARG B C 1
ATOM 1512 O O . ARG B 1 30 ? 8.922 16.875 -10.93 1 48.91 30 ARG B O 1
ATOM 1519 N N . GLU B 1 31 ? 9.852 18.969 -11.172 1 50.53 31 GLU B N 1
ATOM 1520 C CA . GLU B 1 31 ? 9.141 19.484 -10 1 50.53 31 GLU B CA 1
ATOM 1521 C C . GLU B 1 31 ? 7.633 19.5 -10.234 1 50.53 31 GLU B C 1
ATOM 1523 O O . GLU B 1 31 ? 6.859 19.141 -9.344 1 50.53 31 GLU B O 1
ATOM 1528 N N . HIS B 1 32 ? 7.32 20.109 -11.391 1 50.38 32 HIS B N 1
ATOM 1529 C CA . HIS B 1 32 ? 5.898 20.203 -11.703 1 50.38 32 HIS B CA 1
ATOM 1530 C C . HIS B 1 32 ? 5.285 18.812 -11.859 1 50.38 32 HIS B C 1
ATOM 1532 O O . HIS B 1 32 ? 4.172 18.562 -11.391 1 50.38 32 HIS B O 1
ATOM 1538 N N . PHE B 1 33 ? 5.953 18.047 -12.531 1 48.09 33 PHE B N 1
ATOM 1539 C CA . PHE B 1 33 ? 5.418 16.719 -12.758 1 48.09 33 PHE B CA 1
ATOM 1540 C C . PHE B 1 33 ? 5.461 15.891 -11.477 1 48.09 33 PHE B C 1
ATOM 1542 O O . PHE B 1 33 ? 4.629 15 -11.273 1 48.09 33 PHE B O 1
ATOM 1549 N N . SER B 1 34 ? 6.387 16.359 -10.656 1 53.5 34 SER B N 1
ATOM 1550 C CA . SER B 1 34 ? 6.473 15.641 -9.383 1 53.5 34 SER B CA 1
ATOM 1551 C C . SER B 1 34 ? 5.227 15.875 -8.539 1 53.5 34 SER B C 1
ATOM 1553 O O . SER B 1 34 ? 4.777 14.969 -7.828 1 53.5 34 SER B O 1
ATOM 1555 N N . GLN B 1 35 ? 4.707 17.281 -8.539 1 53.22 35 GLN B N 1
ATOM 1556 C CA . GLN B 1 35 ? 3.535 17.656 -7.754 1 53.22 35 GLN B CA 1
ATOM 1557 C C . GLN B 1 35 ? 2.324 16.812 -8.141 1 53.22 35 GLN B C 1
ATOM 1559 O O . GLN B 1 35 ? 1.616 16.297 -7.277 1 53.22 35 GLN B O 1
ATOM 1564 N N . GLY B 1 36 ? 1.963 16.844 -9.484 1 57.22 36 GLY B N 1
ATOM 1565 C CA . GLY B 1 36 ? 0.856 16.062 -10.008 1 57.22 36 GLY B CA 1
ATOM 1566 C C . GLY B 1 36 ? 1.022 14.57 -9.773 1 57.22 36 GLY B C 1
ATOM 1567 O O . GLY B 1 36 ? 0.037 13.828 -9.727 1 57.22 36 GLY B O 1
ATOM 1568 N N . ASP B 1 37 ? 2.152 14.336 -9.195 1 83.75 37 ASP B N 1
ATOM 1569 C CA . ASP B 1 37 ? 2.541 12.93 -9.148 1 83.75 37 ASP B CA 1
ATOM 1570 C C . ASP B 1 37 ? 2.043 12.258 -7.871 1 83.75 37 ASP B C 1
ATOM 1572 O O . ASP B 1 37 ? 1.479 11.164 -7.914 1 83.75 37 ASP B O 1
ATOM 1576 N N . LEU B 1 38 ? 1.862 13.148 -6.816 1 88.69 38 LEU B N 1
ATOM 1577 C CA . LEU B 1 38 ? 1.484 12.492 -5.57 1 88.69 38 LEU B CA 1
ATOM 1578 C C . LEU B 1 38 ? -0.024 12.281 -5.5 1 88.69 38 LEU B C 1
ATOM 1580 O O . LEU B 1 38 ? -0.495 11.32 -4.895 1 88.69 38 LEU B O 1
ATOM 1584 N N . LEU B 1 39 ? -0.83 13.25 -6.094 1 90.31 39 LEU B N 1
ATOM 1585 C CA . LEU B 1 39 ? -2.273 13.062 -6.172 1 90.31 39 LEU B CA 1
ATOM 1586 C C . LEU B 1 39 ? -2.613 11.797 -6.949 1 90.31 39 LEU B C 1
ATOM 1588 O O . LEU B 1 39 ? -3.461 11.008 -6.523 1 90.31 39 LEU B O 1
ATOM 1592 N N . ARG B 1 40 ? -1.905 11.664 -8.023 1 92.88 40 ARG B N 1
ATOM 1593 C CA . ARG B 1 40 ? -2.141 10.477 -8.844 1 92.88 40 ARG B CA 1
ATOM 1594 C C . ARG B 1 40 ? -1.656 9.219 -8.133 1 92.88 40 ARG B C 1
ATOM 1596 O O . ARG B 1 40 ? -2.311 8.172 -8.188 1 92.88 40 ARG B O 1
ATOM 1603 N N . VAL B 1 41 ? -0.54 9.289 -7.469 1 94.62 41 VAL B N 1
ATOM 1604 C CA . VAL B 1 41 ? -0.016 8.164 -6.699 1 94.62 41 VAL B CA 1
ATOM 1605 C C . VAL B 1 41 ? -1.032 7.75 -5.637 1 94.62 41 VAL B C 1
ATOM 1607 O O . VAL B 1 41 ? -1.316 6.559 -5.477 1 94.62 41 VAL B O 1
ATOM 1610 N N . ALA B 1 42 ? -1.599 8.742 -4.969 1 94.69 42 ALA B N 1
ATOM 1611 C CA . ALA B 1 42 ? -2.605 8.469 -3.949 1 94.69 42 ALA B CA 1
ATOM 1612 C C . ALA B 1 42 ? -3.82 7.766 -4.551 1 94.69 42 ALA B C 1
ATOM 1614 O O . ALA B 1 42 ? -4.352 6.82 -3.965 1 94.69 42 ALA B O 1
ATOM 1615 N N . GLU B 1 43 ? -4.246 8.219 -5.664 1 94.81 43 GLU B N 1
ATOM 1616 C CA . GLU B 1 43 ? -5.383 7.613 -6.355 1 94.81 43 GLU B CA 1
ATOM 1617 C C . GLU B 1 43 ? -5.066 6.18 -6.785 1 94.81 43 GLU B C 1
ATOM 1619 O O . GLU B 1 43 ? -5.898 5.285 -6.629 1 94.81 43 GLU B O 1
ATOM 1624 N N . LEU B 1 44 ? -3.898 6 -7.324 1 96 44 LEU B N 1
ATOM 1625 C CA . LEU B 1 44 ? -3.484 4.676 -7.773 1 96 44 LEU B CA 1
ATOM 1626 C C . LEU B 1 44 ? -3.408 3.701 -6.602 1 96 44 LEU B C 1
ATOM 1628 O O . LEU B 1 44 ? -3.814 2.545 -6.723 1 96 44 LEU B O 1
ATOM 1632 N N . GLN B 1 45 ? -2.832 4.117 -5.5 1 96 45 GLN B N 1
ATOM 1633 C CA . GLN B 1 45 ? -2.793 3.27 -4.312 1 96 45 GLN B CA 1
ATOM 1634 C C . GLN B 1 45 ? -4.199 2.844 -3.895 1 96 45 GLN B C 1
ATOM 1636 O O . GLN B 1 45 ? -4.43 1.672 -3.588 1 96 45 GLN B O 1
ATOM 1641 N N . GLU B 1 46 ? -5.125 3.775 -3.896 1 95.19 46 GLU B N 1
ATOM 1642 C CA . GLU B 1 46 ? -6.508 3.445 -3.555 1 95.19 46 GLU B CA 1
ATOM 1643 C C . GLU B 1 46 ? -7.078 2.408 -4.516 1 95.19 46 GLU B C 1
ATOM 1645 O O . GLU B 1 46 ? -7.73 1.451 -4.09 1 95.19 46 GLU B O 1
ATOM 1650 N N . GLU B 1 47 ? -6.891 2.615 -5.781 1 97.12 47 GLU B N 1
ATOM 1651 C CA . GLU B 1 47 ? -7.391 1.689 -6.789 1 97.12 47 GLU B CA 1
ATOM 1652 C C . GLU B 1 47 ? -6.77 0.305 -6.629 1 97.12 47 GLU B C 1
ATOM 1654 O O . GLU B 1 47 ? -7.473 -0.706 -6.672 1 97.12 47 GLU B O 1
ATOM 1659 N N . ILE B 1 48 ? -5.469 0.281 -6.414 1 97.56 48 ILE B N 1
ATOM 1660 C CA . ILE B 1 48 ? -4.723 -0.968 -6.312 1 97.56 48 ILE B CA 1
ATOM 1661 C C . ILE B 1 48 ? -5.199 -1.754 -5.094 1 97.56 48 ILE B C 1
ATOM 1663 O O . ILE B 1 48 ? -5.473 -2.953 -5.188 1 97.56 48 ILE B O 1
ATOM 1667 N N . TYR B 1 49 ? -5.352 -1.124 -3.992 1 95.94 49 TYR B N 1
ATOM 1668 C CA . TYR B 1 49 ? -5.621 -1.842 -2.752 1 95.94 49 TYR B CA 1
ATOM 1669 C C . TYR B 1 49 ? -7.109 -2.123 -2.598 1 95.94 49 TYR B C 1
ATOM 1671 O O . TYR B 1 49 ? -7.508 -2.971 -1.794 1 95.94 49 TYR B O 1
ATOM 1679 N N . SER B 1 50 ? -7.945 -1.439 -3.398 1 95.56 50 SER B N 1
ATOM 1680 C CA . SER B 1 50 ? -9.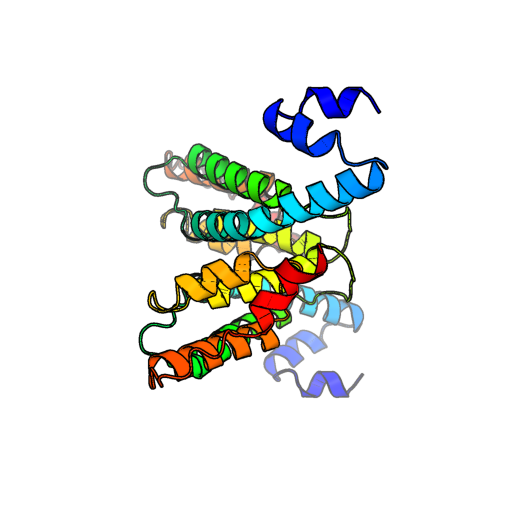375 -1.725 -3.361 1 95.56 50 SER B CA 1
ATOM 1681 C C . SER B 1 50 ? -9.773 -2.717 -4.449 1 95.56 50 SER B C 1
ATOM 1683 O O . SER B 1 50 ? -10.883 -3.252 -4.434 1 95.56 50 SER B O 1
ATOM 1685 N N . LEU B 1 51 ? -8.867 -2.973 -5.375 1 97.19 51 LEU B N 1
ATOM 1686 C CA . LEU B 1 51 ? -9.172 -3.818 -6.523 1 97.19 51 LEU B CA 1
ATOM 1687 C C . LEU B 1 51 ? -9.398 -5.262 -6.09 1 97.19 51 LEU B C 1
ATOM 1689 O O . LEU B 1 51 ? -8.594 -5.824 -5.34 1 97.19 51 LEU B O 1
ATOM 1693 N N . LYS B 1 52 ? -10.445 -5.844 -6.52 1 98 52 LYS B N 1
ATOM 1694 C CA . LYS B 1 52 ? -10.781 -7.246 -6.293 1 98 52 LYS B CA 1
ATOM 1695 C C . LYS B 1 52 ? -11.125 -7.945 -7.605 1 98 52 LYS B C 1
ATOM 1697 O O . LYS B 1 52 ? -11.602 -7.312 -8.547 1 98 52 LYS B O 1
ATOM 1702 N N . GLN B 1 53 ? -10.914 -9.1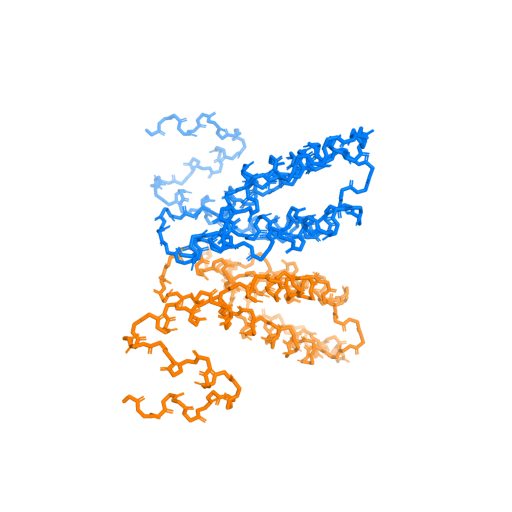88 -7.645 1 97.94 53 GLN B N 1
ATOM 1703 C CA . GLN B 1 53 ? -11.18 -9.961 -8.852 1 97.94 53 GLN B CA 1
ATOM 1704 C C . GLN B 1 53 ? -12.656 -9.867 -9.25 1 97.94 53 GLN B C 1
ATOM 1706 O O . GLN B 1 53 ? -12.969 -9.531 -10.391 1 97.94 53 GLN B O 1
ATOM 1711 N N . GLY B 1 54 ? -13.586 -10.203 -8.227 1 97.31 54 GLY B N 1
ATOM 1712 C CA . GLY B 1 54 ? -15.008 -10.141 -8.523 1 97.31 54 GLY B C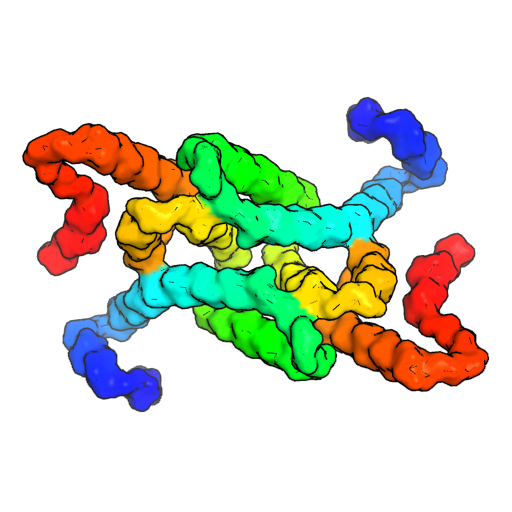A 1
ATOM 1713 C C . GLY B 1 54 ? -15.406 -11.016 -9.695 1 97.31 54 GLY B C 1
ATOM 1714 O O . GLY B 1 54 ? -15.125 -12.211 -9.711 1 97.31 54 GLY B O 1
ATOM 1715 N N . ALA B 1 55 ? -15.898 -10.414 -10.734 1 97.62 55 ALA B N 1
ATOM 1716 C CA . ALA B 1 55 ? -16.406 -11.156 -11.883 1 97.62 55 ALA B CA 1
ATOM 1717 C C . ALA B 1 55 ? -15.328 -11.328 -12.945 1 97.62 55 ALA B C 1
ATOM 1719 O O . ALA B 1 55 ? -15.531 -12.031 -13.938 1 97.62 55 ALA B O 1
ATOM 1720 N N . LEU B 1 56 ? -14.227 -10.805 -12.789 1 96.94 56 LEU B N 1
ATOM 1721 C CA . LEU B 1 56 ? -13.148 -10.898 -13.766 1 96.94 56 LEU B CA 1
ATOM 1722 C C . LEU B 1 56 ? -12.492 -12.273 -13.719 1 96.94 56 LEU B C 1
ATOM 1724 O O . LEU B 1 56 ? -12.445 -12.906 -12.664 1 96.94 56 LEU B O 1
ATOM 1728 N N . SER B 1 57 ? -12.055 -12.688 -14.859 1 96.56 57 SER B N 1
ATOM 1729 C CA . SER B 1 57 ? -11.188 -13.859 -14.852 1 96.56 57 SER B CA 1
ATOM 1730 C C . SER B 1 57 ? -9.875 -13.57 -14.125 1 96.56 57 SER B C 1
ATOM 1732 O O . SER B 1 57 ? -9.5 -12.414 -13.938 1 96.56 57 SER B O 1
ATOM 1734 N N . VAL B 1 58 ? -9.195 -14.594 -13.773 1 97.12 58 VAL B N 1
ATOM 1735 C CA . VAL B 1 58 ? -7.902 -14.438 -13.117 1 97.12 58 VAL B CA 1
ATOM 1736 C C . VAL B 1 58 ? -6.953 -13.648 -14.016 1 97.12 58 VAL B C 1
ATOM 1738 O O . VAL B 1 58 ? -6.242 -12.758 -13.555 1 97.12 58 VAL B O 1
ATOM 1741 N N . ILE B 1 59 ? -6.949 -13.945 -15.297 1 96 59 ILE B N 1
ATOM 1742 C CA . ILE B 1 59 ? -6.055 -13.312 -16.25 1 96 59 ILE B CA 1
ATOM 1743 C C . ILE B 1 59 ? -6.395 -11.828 -16.375 1 96 59 ILE B C 1
ATOM 1745 O O . ILE B 1 59 ? -5.5 -10.977 -16.328 1 96 59 ILE B O 1
ATOM 1749 N N . ASP B 1 60 ? -7.664 -11.469 -16.484 1 97.25 60 ASP B N 1
ATOM 1750 C CA . ASP B 1 60 ? -8.078 -10.078 -16.609 1 97.25 60 ASP B CA 1
ATOM 1751 C C . ASP B 1 60 ? -7.754 -9.281 -15.344 1 97.25 60 ASP B C 1
ATOM 1753 O O . ASP B 1 60 ? -7.297 -8.141 -15.414 1 97.25 60 ASP B O 1
ATOM 1757 N N . PHE B 1 61 ? -8.117 -9.945 -14.227 1 98.25 61 PHE B N 1
ATOM 1758 C CA . PHE B 1 61 ? -7.82 -9.312 -12.945 1 98.25 61 PHE B CA 1
ATOM 1759 C C . PHE B 1 61 ? -6.328 -9.031 -12.812 1 98.25 61 PHE B C 1
ATOM 1761 O O . PHE B 1 61 ? -5.934 -7.918 -12.469 1 98.25 61 PHE B O 1
ATOM 1768 N N . TYR B 1 62 ? -5.465 -10.016 -13.109 1 96.94 62 TYR B N 1
ATOM 1769 C CA . TYR B 1 62 ? -4.016 -9.883 -13.039 1 96.94 62 TYR B CA 1
ATOM 1770 C C . TYR B 1 62 ? -3.523 -8.758 -13.945 1 96.94 62 TYR B C 1
ATOM 1772 O O . TYR B 1 62 ? -2.691 -7.945 -13.547 1 96.94 62 TYR B O 1
ATOM 1780 N N . THR B 1 63 ? -4.004 -8.703 -15.141 1 97.06 63 THR B N 1
ATOM 1781 C CA . THR B 1 63 ? -3.586 -7.715 -16.125 1 97.06 63 THR B CA 1
ATOM 1782 C C . THR B 1 63 ? -3.963 -6.309 -15.68 1 97.06 63 THR B C 1
ATOM 1784 O O . THR B 1 63 ? -3.178 -5.367 -15.836 1 97.06 63 THR B O 1
ATOM 1787 N N . HIS B 1 64 ? -5.113 -6.195 -15.117 1 98.19 64 HIS B N 1
ATOM 1788 C CA . HIS B 1 64 ? -5.562 -4.898 -14.617 1 98.19 64 HIS B CA 1
ATOM 1789 C C . HIS B 1 64 ? -4.691 -4.418 -13.469 1 98.19 64 HIS B C 1
ATOM 1791 O O . HIS B 1 64 ? -4.234 -3.271 -13.461 1 98.19 64 HIS B O 1
ATOM 1797 N N . LEU B 1 65 ? -4.5 -5.309 -12.531 1 98.12 65 LEU B N 1
ATOM 1798 C CA . LEU B 1 65 ? -3.648 -4.973 -11.398 1 98.12 65 LEU B CA 1
ATOM 1799 C C . LEU B 1 65 ? -2.246 -4.59 -11.859 1 98.12 65 LEU B C 1
ATOM 1801 O O . LEU B 1 65 ? -1.677 -3.607 -11.375 1 98.12 65 LEU B O 1
ATOM 1805 N N . LYS B 1 66 ? -1.705 -5.355 -12.789 1 96.44 66 LYS B N 1
ATOM 1806 C CA . LYS B 1 66 ? -0.371 -5.098 -13.32 1 96.44 66 LYS B CA 1
ATOM 1807 C C . LYS B 1 66 ? -0.305 -3.734 -14 1 96.44 66 LYS B C 1
ATOM 1809 O O . LYS B 1 66 ? 0.688 -3.016 -13.867 1 96.44 66 LYS B O 1
ATOM 1814 N N . SER B 1 67 ? -1.326 -3.406 -14.68 1 96.94 67 SER B N 1
ATOM 1815 C CA . SER B 1 67 ? -1.378 -2.115 -15.359 1 96.94 67 SER B CA 1
ATOM 1816 C C . SER B 1 67 ? -1.361 -0.964 -14.352 1 96.94 67 SER B C 1
ATOM 1818 O O . SER B 1 67 ? -0.644 0.02 -14.547 1 96.94 67 SER B O 1
ATOM 1820 N N . LEU B 1 68 ? -2.164 -1.061 -13.328 1 96.94 68 LEU B N 1
ATOM 1821 C CA . LEU B 1 68 ? -2.182 -0.051 -12.281 1 96.94 68 LEU B CA 1
ATOM 1822 C C . LEU B 1 68 ? -0.818 0.057 -11.609 1 96.94 68 LEU B C 1
ATOM 1824 O O . LEU B 1 68 ? -0.341 1.161 -11.336 1 96.94 68 LEU B O 1
ATOM 1828 N N . TRP B 1 69 ? -0.202 -1.095 -11.398 1 93.88 69 TRP B N 1
ATOM 1829 C CA . TRP B 1 69 ? 1.096 -1.143 -10.727 1 93.88 69 TRP B CA 1
ATOM 1830 C C . TRP B 1 69 ? 2.174 -0.488 -11.586 1 93.88 69 TRP B C 1
ATOM 1832 O O . TRP B 1 69 ? 3.01 0.262 -11.078 1 93.88 69 TRP B O 1
ATOM 1842 N N . GLU B 1 70 ? 2.188 -0.787 -12.844 1 91.62 70 GLU B N 1
ATOM 1843 C CA . GLU B 1 70 ? 3.131 -0.184 -13.781 1 91.62 70 GLU B CA 1
ATOM 1844 C C . GLU B 1 70 ? 2.951 1.33 -13.844 1 91.62 70 GLU B C 1
ATOM 1846 O O . GLU B 1 70 ? 3.932 2.072 -13.945 1 91.62 70 GLU B O 1
ATOM 1851 N N . GLU B 1 71 ? 1.727 1.759 -13.875 1 93 71 GLU B N 1
ATOM 1852 C CA . GLU B 1 71 ? 1.482 3.197 -13.844 1 93 71 GLU B CA 1
ATOM 1853 C C . GLU B 1 71 ? 2.061 3.826 -12.578 1 93 71 GLU B C 1
ATOM 1855 O O . GLU B 1 71 ? 2.682 4.891 -12.633 1 93 71 GLU B O 1
ATOM 1860 N N . LEU B 1 72 ? 1.832 3.166 -11.445 1 92.69 72 LEU B N 1
ATOM 1861 C CA . LEU B 1 72 ? 2.404 3.639 -10.195 1 92.69 72 LEU B CA 1
ATOM 1862 C C . LEU B 1 72 ? 3.92 3.766 -10.305 1 92.69 72 LEU B C 1
ATOM 1864 O O . LEU B 1 72 ? 4.496 4.773 -9.891 1 92.69 72 LEU B O 1
ATOM 1868 N N . ASP B 1 73 ? 4.582 2.768 -10.883 1 86.69 73 ASP B N 1
ATOM 1869 C CA . ASP B 1 73 ? 6.035 2.738 -11.031 1 86.69 73 ASP B CA 1
ATOM 1870 C C . ASP B 1 73 ? 6.516 3.854 -11.953 1 86.69 73 ASP B C 1
ATOM 1872 O O . ASP B 1 73 ? 7.641 4.34 -11.812 1 86.69 73 ASP B O 1
ATOM 1876 N N . ASN B 1 74 ? 5.66 4.199 -12.852 1 86.94 74 ASN B N 1
ATOM 1877 C CA . ASN B 1 74 ? 6.016 5.281 -13.766 1 86.94 74 ASN B CA 1
ATOM 1878 C C . ASN B 1 74 ? 6.109 6.617 -13.031 1 86.94 74 ASN B C 1
ATOM 1880 O O . ASN B 1 74 ? 6.879 7.492 -13.43 1 86.94 74 ASN B O 1
ATOM 1884 N N . TYR B 1 75 ? 5.316 6.777 -11.992 1 87.38 75 TYR B N 1
ATOM 1885 C CA . TYR B 1 75 ? 5.359 8 -11.195 1 87.38 75 TYR B CA 1
ATOM 1886 C C . TYR B 1 75 ? 6.453 7.93 -10.141 1 87.38 75 TYR B C 1
ATOM 1888 O O . TYR B 1 75 ? 6.836 8.953 -9.562 1 87.38 75 TYR B O 1
ATOM 1896 N N . ARG B 1 76 ? 6.902 6.656 -9.867 1 82.81 76 ARG B N 1
ATOM 1897 C CA . ARG B 1 76 ? 7.902 6.395 -8.836 1 82.81 76 ARG B CA 1
ATOM 1898 C C . ARG B 1 76 ? 9.133 5.715 -9.43 1 82.81 76 ARG B C 1
ATOM 1900 O O . ARG B 1 76 ? 9.336 4.516 -9.234 1 82.81 76 ARG B O 1
ATOM 1907 N N . THR B 1 77 ? 9.828 6.488 -10.047 1 71.5 77 THR B N 1
ATOM 1908 C CA . THR B 1 77 ? 10.992 5.895 -10.695 1 71.5 77 THR B CA 1
ATOM 1909 C C . THR B 1 77 ? 11.945 5.305 -9.664 1 71.5 77 THR B C 1
ATOM 1911 O O . THR B 1 77 ? 12.383 6 -8.742 1 71.5 77 THR B O 1
ATOM 1914 N N . LEU B 1 78 ? 11.938 4.055 -9.68 1 63.12 78 LEU B N 1
ATOM 1915 C CA . LEU B 1 78 ? 12.844 3.357 -8.773 1 63.12 78 LEU B CA 1
ATOM 1916 C C . LEU B 1 78 ? 14.234 3.23 -9.383 1 63.12 78 LEU B C 1
ATOM 1918 O O . LEU B 1 78 ? 14.367 2.9 -10.562 1 63.12 78 LEU B O 1
ATOM 1922 N N . THR B 1 79 ? 15.125 3.92 -8.742 1 61.75 79 THR B N 1
ATOM 1923 C CA . THR B 1 79 ? 16.5 3.646 -9.141 1 61.75 79 THR B CA 1
ATOM 1924 C C . THR B 1 79 ? 16.844 2.168 -8.961 1 61.75 79 THR B C 1
ATOM 1926 O O . THR B 1 79 ? 16.391 1.541 -7.996 1 61.75 79 THR B O 1
ATOM 1929 N N . PRO B 1 80 ? 17.328 1.619 -10.031 1 57.22 80 PRO B N 1
ATOM 1930 C CA . PRO B 1 80 ? 17.734 0.224 -9.859 1 57.22 80 PRO B CA 1
ATOM 1931 C C . PRO B 1 80 ? 18.562 0.007 -8.594 1 57.22 80 PRO B C 1
ATOM 1933 O O . PRO B 1 80 ? 19.516 0.74 -8.344 1 57.22 80 PRO B O 1
ATOM 1936 N N . CYS B 1 81 ? 18.016 -0.494 -7.609 1 63.09 81 CYS B N 1
ATOM 1937 C CA . CYS B 1 81 ? 18.766 -0.851 -6.414 1 63.09 81 CYS B CA 1
ATOM 1938 C C . CYS B 1 81 ? 18.438 -2.27 -5.965 1 63.09 81 CYS B C 1
ATOM 1940 O O . CYS B 1 81 ? 17.406 -2.82 -6.348 1 63.09 81 CYS B O 1
ATOM 1942 N N . SER B 1 82 ? 19.328 -2.936 -5.578 1 64 82 SER B N 1
ATOM 1943 C CA . SER B 1 82 ? 19.125 -4.297 -5.086 1 64 82 SER B CA 1
ATOM 1944 C C . SER B 1 82 ? 18.875 -4.309 -3.582 1 64 82 SER B C 1
ATOM 1946 O O . SER B 1 82 ? 19.125 -5.316 -2.916 1 64 82 SER B O 1
ATOM 1948 N N . CYS B 1 83 ? 18.25 -3.156 -3.207 1 70.25 83 CYS B N 1
ATOM 1949 C CA . CYS B 1 83 ? 18.078 -3.133 -1.759 1 70.25 83 CYS B CA 1
ATOM 1950 C C . CYS B 1 83 ? 16.781 -3.822 -1.354 1 70.25 83 CYS B C 1
ATOM 1952 O O . CYS B 1 83 ? 16.016 -4.258 -2.211 1 70.25 83 CYS B O 1
ATOM 1954 N N . SER B 1 84 ? 16.594 -3.969 -0.105 1 76.56 84 SER B N 1
ATOM 1955 C CA . SER B 1 84 ? 15.43 -4.668 0.446 1 76.56 84 SER B CA 1
ATOM 1956 C C . SER B 1 84 ? 14.133 -3.986 0.041 1 76.56 84 SER B C 1
ATOM 1958 O O . SER B 1 84 ? 13.109 -4.652 -0.162 1 76.56 84 SER B O 1
ATOM 1960 N N . ALA B 1 85 ? 14.203 -2.748 -0.194 1 76.25 85 ALA B N 1
ATOM 1961 C CA . ALA B 1 85 ? 12.992 -2.01 -0.538 1 76.25 85 ALA B CA 1
ATOM 1962 C C . ALA B 1 85 ? 12.461 -2.434 -1.904 1 76.25 85 ALA B C 1
ATOM 1964 O O . ALA B 1 85 ? 11.25 -2.512 -2.107 1 76.25 85 ALA B O 1
ATOM 1965 N N . CYS B 1 86 ? 13.367 -2.752 -2.801 1 76.38 86 CYS B N 1
ATOM 1966 C CA . CYS B 1 86 ? 12.961 -3.221 -4.121 1 76.38 86 CYS B CA 1
ATOM 1967 C C . CYS B 1 86 ? 12.32 -4.598 -4.039 1 76.38 86 CYS B C 1
ATOM 1969 O O . CYS B 1 86 ? 11.336 -4.871 -4.73 1 76.38 86 CYS B O 1
ATOM 1971 N N . THR B 1 87 ? 12.914 -5.379 -3.188 1 81.19 87 THR B N 1
ATOM 1972 C CA . THR B 1 87 ? 12.352 -6.707 -2.975 1 81.19 87 THR B CA 1
ATOM 1973 C C . THR B 1 87 ? 10.945 -6.613 -2.389 1 81.19 87 THR B C 1
ATOM 1975 O O . THR B 1 87 ? 10.039 -7.34 -2.812 1 81.19 87 THR B O 1
ATOM 1978 N N . TYR B 1 88 ? 10.75 -5.688 -1.498 1 85.94 88 TYR B N 1
ATOM 1979 C CA . TYR B 1 88 ? 9.445 -5.543 -0.87 1 85.94 88 TYR B CA 1
ATOM 1980 C C . TYR B 1 88 ? 8.414 -5.031 -1.87 1 85.94 88 TYR B C 1
ATOM 1982 O O . TYR B 1 88 ? 7.238 -5.406 -1.808 1 85.94 88 TYR B O 1
ATOM 1990 N N . HIS B 1 89 ? 8.883 -4.211 -2.752 1 85.88 89 HIS B N 1
ATOM 1991 C CA . HIS B 1 89 ? 7.988 -3.695 -3.779 1 85.88 89 HIS B CA 1
ATOM 1992 C C . HIS B 1 89 ? 7.441 -4.82 -4.652 1 85.88 89 HIS B C 1
ATOM 1994 O O . HIS B 1 89 ? 6.246 -4.867 -4.934 1 85.88 89 HIS B O 1
ATOM 2000 N N . SER B 1 90 ? 8.289 -5.723 -5.047 1 86.56 90 SER B N 1
ATOM 2001 C CA . SER B 1 90 ? 7.871 -6.871 -5.844 1 86.56 90 SER B CA 1
ATOM 2002 C C . SER B 1 90 ? 6.957 -7.797 -5.043 1 86.56 90 SER B C 1
ATOM 2004 O O . SER B 1 90 ? 5.977 -8.32 -5.574 1 86.56 90 SER B O 1
ATOM 2006 N N . GLN B 1 91 ? 7.254 -7.965 -3.812 1 91.25 91 GLN B N 1
ATOM 2007 C CA . GLN B 1 91 ? 6.434 -8.805 -2.941 1 91.25 91 GLN B CA 1
ATOM 2008 C C . GLN B 1 91 ? 5.043 -8.203 -2.758 1 91.25 91 GLN B C 1
ATOM 2010 O O . GLN B 1 91 ? 4.051 -8.938 -2.715 1 91.25 91 GLN B O 1
ATOM 2015 N N . ASP B 1 92 ? 5.023 -6.852 -2.645 1 93.81 92 ASP B N 1
ATOM 2016 C CA . ASP B 1 92 ? 3.742 -6.18 -2.449 1 93.81 92 ASP B CA 1
ATOM 2017 C C . ASP B 1 92 ? 2.805 -6.43 -3.629 1 93.81 92 ASP B C 1
ATOM 2019 O O . ASP B 1 92 ? 1.598 -6.602 -3.445 1 93.81 92 ASP B O 1
ATOM 2023 N N . PHE B 1 93 ? 3.354 -6.43 -4.793 1 95.31 93 PHE B N 1
ATOM 2024 C CA . PHE B 1 93 ? 2.541 -6.727 -5.965 1 95.31 93 PHE B CA 1
ATOM 2025 C C . PHE B 1 93 ? 1.922 -8.117 -5.855 1 95.31 93 PHE B C 1
ATOM 2027 O O . PHE B 1 93 ? 0.727 -8.289 -6.105 1 95.31 93 PHE B O 1
ATOM 2034 N N . ILE B 1 94 ? 2.721 -9.062 -5.465 1 97.25 94 ILE B N 1
ATOM 2035 C CA . ILE B 1 94 ? 2.27 -10.453 -5.355 1 97.25 94 ILE B CA 1
ATOM 2036 C C . ILE B 1 94 ? 1.196 -10.555 -4.273 1 97.25 94 ILE B C 1
ATOM 2038 O O . ILE B 1 94 ? 0.164 -11.203 -4.477 1 97.25 94 ILE B O 1
ATOM 2042 N N . ILE B 1 95 ? 1.397 -9.922 -3.174 1 96.94 95 ILE B N 1
ATOM 2043 C CA . ILE B 1 95 ? 0.449 -9.945 -2.064 1 96.94 95 ILE B CA 1
ATOM 2044 C C . ILE B 1 95 ? -0.878 -9.336 -2.508 1 96.94 95 ILE B C 1
ATOM 2046 O O . ILE B 1 95 ? -1.947 -9.875 -2.217 1 96.94 95 ILE B O 1
ATOM 2050 N N . ARG B 1 96 ? -0.824 -8.219 -3.242 1 97.5 96 ARG B N 1
ATOM 2051 C CA . ARG B 1 96 ? -2.035 -7.566 -3.729 1 97.5 96 ARG B CA 1
ATOM 2052 C C . ARG B 1 96 ? -2.793 -8.469 -4.695 1 97.5 96 ARG B C 1
ATOM 2054 O O . ARG B 1 96 ? -4.02 -8.555 -4.645 1 97.5 96 ARG B O 1
ATOM 2061 N N . PHE B 1 97 ? -2.029 -9.172 -5.527 1 98.38 97 PHE B N 1
ATOM 2062 C CA . PHE B 1 97 ? -2.645 -10.102 -6.461 1 98.38 97 PHE B CA 1
ATOM 2063 C C . PHE B 1 97 ? -3.371 -11.219 -5.711 1 98.38 97 PHE B C 1
ATOM 2065 O O . PHE B 1 97 ? -4.555 -11.461 -5.949 1 98.38 97 PHE B O 1
ATOM 2072 N N . LEU B 1 98 ? -2.77 -11.781 -4.777 1 97.88 98 LEU B N 1
ATOM 2073 C CA . LEU B 1 98 ? -3.311 -12.922 -4.047 1 97.88 98 LEU B CA 1
ATOM 2074 C C . LEU B 1 98 ? -4.504 -12.508 -3.193 1 97.88 98 LEU B C 1
ATOM 2076 O O . LEU B 1 98 ? -5.52 -13.203 -3.158 1 97.88 98 LEU B O 1
ATOM 2080 N N . LYS B 1 99 ? -4.398 -11.336 -2.592 1 97.06 99 LYS B N 1
ATOM 2081 C CA . LYS B 1 99 ? -5.445 -10.875 -1.688 1 97.06 99 LYS B CA 1
ATOM 2082 C C . LYS B 1 99 ? -6.68 -10.414 -2.465 1 97.06 99 LYS B C 1
ATOM 2084 O O . LYS B 1 99 ? -7.785 -10.391 -1.924 1 97.06 99 LYS B O 1
ATOM 2089 N N . GLY B 1 100 ? -6.461 -10.055 -3.693 1 97.94 100 GLY B N 1
ATOM 2090 C CA . GLY B 1 100 ? -7.57 -9.578 -4.508 1 97.94 100 GLY B CA 1
ATOM 2091 C C . GLY B 1 100 ? -8.359 -10.695 -5.152 1 97.94 100 GLY B C 1
ATOM 2092 O O . GLY B 1 100 ? -9.461 -10.469 -5.664 1 97.94 100 GLY B O 1
ATOM 2093 N N . LEU B 1 101 ? -7.859 -11.891 -5.102 1 97.88 101 LEU B N 1
ATOM 2094 C CA . LEU B 1 101 ? -8.523 -13.031 -5.723 1 97.88 101 LEU B CA 1
ATOM 2095 C C . LEU B 1 101 ? -9.773 -13.414 -4.945 1 97.88 101 LEU B C 1
ATOM 2097 O O . LEU B 1 101 ? -9.875 -13.148 -3.748 1 97.88 101 LEU B O 1
ATOM 2101 N N . ASN B 1 102 ? -10.664 -14.07 -5.598 1 97.38 102 ASN B N 1
ATOM 2102 C CA . ASN B 1 102 ? -11.875 -14.562 -4.957 1 97.38 102 ASN B CA 1
ATOM 2103 C C . ASN B 1 102 ? -11.562 -15.602 -3.881 1 97.38 102 ASN B C 1
ATOM 2105 O O . ASN B 1 102 ? -10.492 -16.203 -3.891 1 97.38 102 ASN B O 1
ATOM 2109 N N . ASP B 1 103 ? -12.539 -15.914 -3.064 1 96.31 103 ASP B N 1
ATOM 2110 C CA . ASP B 1 103 ? -12.352 -16.75 -1.883 1 96.31 103 ASP B CA 1
ATOM 2111 C C . ASP B 1 103 ? -12.062 -18.203 -2.273 1 96.31 103 ASP B C 1
ATOM 2113 O O . ASP B 1 103 ? -11.5 -18.969 -1.482 1 96.31 103 ASP B O 1
ATOM 2117 N N . ARG B 1 104 ? -12.469 -18.562 -3.422 1 94.81 104 ARG B N 1
ATOM 2118 C CA . ARG B 1 104 ? -12.203 -19.938 -3.875 1 94.81 104 ARG B CA 1
ATOM 2119 C C . ARG B 1 104 ? -10.711 -20.203 -3.953 1 94.81 104 ARG B C 1
ATOM 2121 O O . ARG B 1 104 ? -10.281 -21.359 -3.996 1 94.81 104 ARG B O 1
ATOM 2128 N N . PHE B 1 105 ? -9.891 -19.156 -3.953 1 96.56 105 PHE B N 1
ATOM 2129 C CA . PHE B 1 105 ? -8.445 -19.328 -4.059 1 96.56 105 PHE B CA 1
ATOM 2130 C C . PHE B 1 105 ? -7.781 -19.203 -2.693 1 96.56 105 PHE B C 1
ATOM 2132 O O . PHE B 1 105 ? -6.559 -19.078 -2.6 1 96.56 105 PHE B O 1
ATOM 2139 N N . ALA B 1 106 ? -8.5 -19.203 -1.608 1 95.25 106 ALA B N 1
ATOM 2140 C CA . ALA B 1 106 ? -7.988 -18.953 -0.264 1 95.25 106 ALA B CA 1
ATOM 2141 C C . ALA B 1 106 ? -6.895 -19.953 0.107 1 95.25 106 ALA B C 1
ATOM 2143 O O . ALA B 1 106 ? -5.871 -19.578 0.678 1 95.25 106 ALA B O 1
ATOM 2144 N N . MET B 1 107 ? -7.129 -21.172 -0.208 1 92.31 107 MET B N 1
ATOM 2145 C CA . MET B 1 107 ? -6.184 -22.219 0.17 1 92.31 107 MET B CA 1
ATOM 2146 C C . MET B 1 107 ? -4.855 -22.047 -0.559 1 92.31 107 MET B C 1
ATOM 2148 O O . MET B 1 107 ? -3.793 -22.062 0.066 1 92.31 107 MET B O 1
ATOM 2152 N N . VAL B 1 108 ? -4.887 -21.906 -1.859 1 95.31 108 VAL B N 1
ATOM 2153 C CA . VAL B 1 108 ? -3.668 -21.766 -2.648 1 95.31 108 VAL B CA 1
ATOM 2154 C C . VAL B 1 108 ? -2.957 -20.469 -2.275 1 95.31 108 VAL B C 1
ATOM 2156 O O . VAL B 1 108 ? -1.726 -20.406 -2.264 1 95.31 108 VAL B O 1
ATOM 2159 N N . ARG B 1 109 ? -3.697 -19.422 -2.014 1 95.75 109 ARG B N 1
ATOM 2160 C CA . ARG B 1 109 ? -3.131 -18.156 -1.548 1 95.75 109 ARG B CA 1
ATOM 2161 C C . ARG B 1 109 ? -2.281 -18.375 -0.298 1 95.75 109 ARG B C 1
ATOM 2163 O O . ARG B 1 109 ? -1.142 -17.906 -0.231 1 95.75 109 ARG B O 1
ATOM 2170 N N . SER B 1 110 ? -2.904 -19.031 0.673 1 92.94 110 SER B N 1
ATOM 2171 C CA . SER B 1 110 ? -2.197 -19.281 1.925 1 92.94 110 SER B CA 1
ATOM 2172 C C . SER B 1 110 ? -0.948 -20.125 1.693 1 92.94 110 SER B C 1
ATOM 2174 O O . SER B 1 110 ? 0.104 -19.859 2.279 1 92.94 110 SER B O 1
ATOM 2176 N N . GLN B 1 111 ? -1.051 -21.094 0.832 1 93.19 111 GLN B N 1
ATOM 2177 C CA . GLN B 1 111 ? 0.074 -21.969 0.508 1 93.19 111 GLN B CA 1
ATOM 2178 C C . GLN B 1 111 ? 1.22 -21.172 -0.117 1 93.19 111 GLN B C 1
ATOM 2180 O O . GLN B 1 111 ? 2.379 -21.344 0.265 1 93.19 111 GLN B O 1
ATOM 2185 N N . ILE B 1 112 ? 0.868 -20.328 -1.014 1 95.25 112 ILE B N 1
ATOM 2186 C CA . ILE B 1 112 ? 1.878 -19.562 -1.729 1 95.25 112 ILE B CA 1
ATOM 2187 C C . ILE B 1 112 ? 2.586 -18.609 -0.761 1 95.25 112 ILE B C 1
ATOM 2189 O O . ILE B 1 112 ? 3.811 -18.469 -0.806 1 95.25 112 ILE B O 1
ATOM 2193 N N . LEU B 1 113 ? 1.858 -18 0.135 1 93.62 113 LEU B N 1
ATOM 2194 C CA . LEU B 1 113 ? 2.408 -17.016 1.061 1 93.62 113 LEU B CA 1
ATOM 2195 C C . LEU B 1 113 ? 3.334 -17.672 2.074 1 93.62 113 LEU B C 1
ATOM 2197 O O . LEU B 1 113 ? 4.129 -17 2.732 1 93.62 113 LEU B O 1
ATOM 2201 N N . LEU B 1 114 ? 3.299 -18.984 2.121 1 90 114 LEU B N 1
ATOM 2202 C CA . LEU B 1 114 ? 4.133 -19.719 3.061 1 90 114 LEU B CA 1
ATOM 2203 C C . LEU B 1 114 ? 5.41 -20.203 2.385 1 90 114 LEU B C 1
ATOM 2205 O O . LEU B 1 114 ? 6.32 -20.703 3.051 1 90 114 LEU B O 1
ATOM 2209 N N . LEU B 1 115 ? 5.473 -20.047 1.082 1 87.69 115 LEU B N 1
ATOM 2210 C CA . LEU B 1 115 ? 6.664 -20.469 0.354 1 87.69 115 LEU B CA 1
ATOM 2211 C C . LEU B 1 115 ? 7.844 -19.562 0.668 1 87.69 115 LEU B C 1
ATOM 2213 O O . LEU B 1 115 ? 7.68 -18.344 0.805 1 87.69 115 LEU B O 1
ATOM 2217 N N . ASP B 1 116 ? 9 -20.156 0.734 1 84.25 116 ASP B N 1
ATOM 2218 C CA . ASP B 1 116 ? 10.242 -19.438 0.987 1 84.25 116 ASP B CA 1
ATOM 2219 C C . ASP B 1 116 ? 11.383 -19.969 0.121 1 84.25 116 ASP B C 1
ATOM 2221 O O . ASP B 1 116 ? 11.797 -21.109 0.281 1 84.25 116 ASP B O 1
ATOM 2225 N N . PRO B 1 117 ? 11.891 -19.109 -0.809 1 84.44 117 PRO B N 1
ATOM 2226 C CA . PRO B 1 117 ? 11.492 -17.719 -1.035 1 84.44 117 PRO B CA 1
ATOM 2227 C C . PRO B 1 117 ? 10.172 -17.594 -1.795 1 84.44 117 PRO B C 1
ATOM 2229 O O . PRO B 1 117 ? 9.773 -18.531 -2.496 1 84.44 117 PRO B O 1
ATOM 2232 N N . LEU B 1 118 ? 9.508 -16.469 -1.63 1 89.75 118 LEU B N 1
ATOM 2233 C CA . LEU B 1 118 ? 8.312 -16.188 -2.426 1 89.75 118 LEU B CA 1
ATOM 2234 C C . LEU B 1 118 ? 8.641 -16.203 -3.916 1 89.75 118 LEU B C 1
ATOM 2236 O O . LEU B 1 118 ? 9.602 -15.562 -4.352 1 89.75 118 LEU B O 1
ATOM 2240 N N . PRO B 1 119 ? 7.914 -16.953 -4.672 1 91.81 119 PRO B N 1
ATOM 2241 C CA . PRO B 1 119 ? 8.164 -17 -6.113 1 91.81 119 PRO B CA 1
ATOM 2242 C C . PRO B 1 119 ? 7.926 -15.648 -6.789 1 91.81 119 PRO B C 1
ATOM 2244 O O . PRO B 1 119 ? 7.363 -14.734 -6.172 1 91.81 119 PRO B O 1
ATOM 2247 N N . SER B 1 120 ? 8.406 -15.555 -7.969 1 91.88 120 SER B N 1
ATOM 2248 C CA . SER B 1 120 ? 8.164 -14.359 -8.773 1 91.88 120 SER B CA 1
ATOM 2249 C C . SER B 1 120 ? 6.688 -14.203 -9.109 1 91.88 120 SER B C 1
ATOM 2251 O O . SER B 1 120 ? 5.922 -15.164 -9.031 1 91.88 120 SER B O 1
ATOM 2253 N N . ALA B 1 121 ? 6.344 -13.047 -9.555 1 94 121 ALA B N 1
ATOM 2254 C CA . ALA B 1 121 ? 4.957 -12.75 -9.898 1 94 121 ALA B CA 1
ATOM 2255 C C . ALA B 1 121 ? 4.465 -13.664 -11.016 1 94 121 ALA B C 1
ATOM 2257 O O . ALA B 1 121 ? 3.336 -14.164 -10.969 1 94 121 ALA B O 1
ATOM 2258 N N . ASN B 1 122 ? 5.277 -13.875 -11.969 1 93.25 122 ASN B N 1
ATOM 2259 C CA . ASN B 1 122 ? 4.895 -14.734 -13.086 1 93.25 122 ASN B CA 1
ATOM 2260 C C . ASN B 1 122 ? 4.656 -16.172 -12.633 1 93.25 122 ASN B C 1
ATOM 2262 O O . ASN B 1 122 ? 3.709 -16.828 -13.086 1 93.25 122 ASN B O 1
ATOM 2266 N N . ARG B 1 123 ? 5.484 -16.641 -11.789 1 94.88 123 ARG B N 1
ATOM 2267 C CA . ARG B 1 123 ? 5.32 -17.984 -11.266 1 94.88 123 ARG B CA 1
ATOM 2268 C C . ARG B 1 123 ? 4.055 -18.109 -10.422 1 94.88 123 ARG B C 1
ATOM 2270 O O . ARG B 1 123 ? 3.316 -19.078 -10.531 1 94.88 123 ARG B O 1
ATOM 2277 N N . VAL B 1 124 ? 3.836 -17.172 -9.562 1 96.75 124 VAL B N 1
ATOM 2278 C CA . VAL B 1 124 ? 2.633 -17.156 -8.734 1 96.75 124 VAL B CA 1
ATOM 2279 C C . VAL B 1 124 ? 1.395 -17.172 -9.633 1 96.75 124 VAL B C 1
ATOM 2281 O O . VAL B 1 124 ? 0.446 -17.906 -9.383 1 96.75 124 VAL B O 1
ATOM 2284 N N . PHE B 1 125 ? 1.442 -16.375 -10.68 1 96 125 PHE B N 1
ATOM 2285 C CA . PHE B 1 125 ? 0.356 -16.328 -11.648 1 96 125 PHE B CA 1
ATOM 2286 C C . PHE B 1 125 ? 0.101 -17.703 -12.25 1 96 125 PHE B C 1
ATOM 2288 O O . PHE B 1 125 ? -1.043 -18.156 -12.305 1 96 125 PHE B O 1
ATOM 2295 N N . SER B 1 126 ? 1.132 -18.344 -12.578 1 95.75 126 SER B N 1
ATOM 2296 C CA . SER B 1 126 ? 1.032 -19.672 -13.164 1 95.75 126 SER B CA 1
ATOM 2297 C C . SER B 1 126 ? 0.427 -20.672 -12.18 1 95.75 126 SER B C 1
ATOM 2299 O O . SER B 1 126 ? -0.389 -21.5 -12.562 1 95.75 126 SER B O 1
ATOM 2301 N N . MET B 1 127 ? 0.823 -20.578 -10.945 1 96.31 127 MET B N 1
ATOM 2302 C CA . MET B 1 127 ? 0.303 -21.469 -9.914 1 96.31 127 MET B CA 1
ATOM 2303 C C . MET B 1 127 ? -1.203 -21.297 -9.75 1 96.31 127 MET B C 1
ATOM 2305 O O . MET B 1 127 ? -1.938 -22.266 -9.609 1 96.31 127 MET B O 1
ATOM 2309 N N . ILE B 1 128 ? -1.646 -20.031 -9.766 1 97.12 128 ILE B N 1
ATOM 2310 C CA . ILE B 1 128 ? -3.062 -19.734 -9.594 1 97.12 128 ILE B CA 1
ATOM 2311 C C . ILE B 1 128 ? -3.85 -20.266 -10.797 1 97.12 128 ILE B C 1
ATOM 2313 O O . ILE B 1 128 ? -4.914 -20.859 -10.633 1 97.12 128 ILE B O 1
ATOM 2317 N N . ILE B 1 129 ? -3.336 -20.062 -12 1 95.06 129 ILE B N 1
ATOM 2318 C CA . ILE B 1 129 ? -3.992 -20.516 -13.219 1 95.06 129 ILE B CA 1
ATOM 2319 C C . ILE B 1 129 ? -4.094 -22.047 -13.211 1 95.06 129 ILE B C 1
ATOM 2321 O O . ILE B 1 129 ? -5.129 -22.594 -13.586 1 95.06 129 ILE B O 1
ATOM 2325 N N . GLN B 1 130 ? -3.041 -22.672 -12.812 1 93.31 130 GLN B N 1
ATOM 2326 C CA . GLN B 1 130 ? -3.035 -24.125 -12.727 1 93.31 130 GLN B CA 1
ATOM 2327 C C . GLN B 1 130 ? -4.078 -24.625 -11.727 1 93.31 130 GLN B C 1
ATOM 2329 O O . GLN B 1 130 ? -4.793 -25.594 -11.992 1 93.31 130 GLN B O 1
ATOM 2334 N N . HIS B 1 131 ? -4.082 -23.984 -10.594 1 93.44 131 HIS B N 1
ATOM 2335 C CA . HIS B 1 131 ? -5.074 -24.328 -9.586 1 93.44 131 HIS B CA 1
ATOM 2336 C C . HIS B 1 131 ? -6.492 -24.172 -10.125 1 93.44 131 HIS B C 1
ATOM 2338 O O . HIS B 1 131 ? -7.355 -25 -9.867 1 93.44 131 HIS B O 1
ATOM 2344 N N . GLU B 1 132 ? -6.785 -23.125 -10.82 1 91.19 132 GLU B N 1
ATOM 2345 C CA . GLU B 1 132 ? -8.094 -22.859 -11.414 1 91.19 132 GLU B CA 1
ATOM 2346 C C . GLU B 1 132 ? -8.484 -23.969 -12.391 1 91.19 132 GLU B C 1
ATOM 2348 O O . GLU B 1 132 ? -9.633 -24.406 -12.414 1 91.19 132 GLU B O 1
ATOM 2353 N N . ARG B 1 133 ? -7.582 -24.406 -13.172 1 89.56 133 ARG B N 1
ATOM 2354 C CA . ARG B 1 133 ? -7.816 -25.469 -14.141 1 89.56 133 ARG B CA 1
ATOM 2355 C C . ARG B 1 133 ? -8.156 -26.781 -13.445 1 89.56 133 ARG B C 1
ATOM 2357 O O . ARG B 1 133 ? -9.031 -27.516 -13.898 1 89.56 133 ARG B O 1
ATOM 2364 N N . GLN B 1 134 ? -7.5 -27.016 -12.375 1 87.75 134 GLN B N 1
ATOM 2365 C CA . GLN B 1 134 ? -7.715 -28.25 -11.617 1 87.75 134 GLN B CA 1
ATOM 2366 C C . GLN B 1 134 ? -9.094 -28.25 -10.961 1 87.75 134 GLN B C 1
ATOM 2368 O O . GLN B 1 134 ? -9.711 -29.312 -10.828 1 87.75 134 GLN B O 1
ATOM 2373 N N . GLN B 1 135 ? -9.523 -27.156 -10.492 1 85.38 135 GLN B N 1
ATOM 2374 C CA . GLN B 1 135 ? -10.836 -27.062 -9.875 1 85.38 135 GLN B CA 1
ATOM 2375 C C . GLN B 1 135 ? -11.945 -27.266 -10.906 1 85.38 135 GLN B C 1
ATOM 2377 O O . GLN B 1 135 ? -13.023 -27.766 -10.57 1 85.38 135 GLN B O 1
ATOM 2382 N N . ARG B 1 136 ? -11.82 -26.812 -12.031 1 80.44 136 ARG B N 1
ATOM 2383 C CA . ARG B 1 136 ? -12.82 -26.953 -13.086 1 80.44 136 ARG B CA 1
ATOM 2384 C C . ARG B 1 136 ? -12.883 -28.391 -13.594 1 80.44 136 ARG B C 1
ATOM 2386 O O . ARG B 1 136 ? -13.938 -28.859 -14.039 1 80.44 136 ARG B O 1
ATOM 2393 N N . HIS B 1 137 ? -11.898 -29.078 -13.664 1 74.19 137 HIS B N 1
ATOM 2394 C CA . HIS B 1 137 ? -11.844 -30.484 -14.086 1 74.19 137 HIS B CA 1
ATOM 2395 C C . HIS B 1 137 ? -11.242 -31.359 -12.984 1 74.19 137 HIS B C 1
ATOM 2397 O O . HIS B 1 137 ? -10.055 -31.688 -13.031 1 74.19 137 HIS B O 1
ATOM 2403 N N . PRO B 1 138 ? -12.078 -31.453 -11.875 1 58.91 138 PRO B N 1
ATOM 2404 C CA . PRO B 1 138 ? -11.508 -32.281 -10.797 1 58.91 138 PRO B CA 1
ATOM 2405 C C . PRO B 1 138 ? -11.016 -33.625 -11.289 1 58.91 138 PRO B C 1
ATOM 2407 O O . PRO B 1 138 ? -11.82 -34.5 -11.664 1 58.91 138 PRO B O 1
ATOM 2410 N N . SER B 1 139 ? -10.406 -33.656 -12.414 1 53.34 139 SER B N 1
ATOM 2411 C CA . SER B 1 139 ? -9.953 -35 -12.844 1 53.34 139 SER B CA 1
ATOM 2412 C C . SER B 1 139 ? -9.297 -35.75 -11.688 1 53.34 139 SER B C 1
ATOM 2414 O O . SER B 1 139 ? -8.773 -35.125 -10.758 1 53.34 139 SER B O 1
ATOM 2416 N N . SER B 1 140 ? -9.562 -37.094 -11.594 1 50.62 140 SER B N 1
ATOM 2417 C CA . SER B 1 140 ? -9.07 -38.188 -10.727 1 50.62 140 SER B CA 1
ATOM 2418 C C . SER B 1 140 ? -7.57 -38.031 -10.469 1 50.62 140 SER B C 1
ATOM 2420 O O . SER B 1 140 ? -6.969 -38.875 -9.797 1 50.62 140 SER B O 1
ATOM 2422 N N . SER B 1 141 ? -6.766 -37.531 -11.359 1 46.16 141 SER B N 1
ATOM 2423 C CA . SER B 1 141 ? -5.328 -37.688 -11.141 1 46.16 141 SER B CA 1
ATOM 2424 C C . SER B 1 141 ? -4.84 -36.688 -10.078 1 46.16 141 SER B C 1
ATOM 2426 O O . SER B 1 141 ? -4.895 -35.469 -10.266 1 46.16 141 SER B O 1
ATOM 2428 N N . MET B 1 142 ? -5.062 -36.938 -8.844 1 44.75 142 MET B N 1
ATOM 2429 C CA . MET B 1 142 ? -4.344 -36.375 -7.707 1 44.75 142 MET B CA 1
ATOM 2430 C C . MET B 1 142 ? -2.9 -36.062 -8.086 1 44.75 142 MET B C 1
ATOM 2432 O O . MET B 1 142 ? -1.996 -36.844 -7.836 1 44.75 142 MET B O 1
ATOM 2436 N N . GLU B 1 143 ? -2.545 -35.719 -9.227 1 43.88 143 GLU B N 1
ATOM 2437 C CA . GLU B 1 143 ? -1.13 -35.375 -9.367 1 43.88 143 GLU B CA 1
ATOM 2438 C C . GLU B 1 143 ? -0.72 -34.281 -8.391 1 43.88 143 GLU B C 1
ATOM 2440 O O . GLU B 1 143 ? -1.333 -33.219 -8.352 1 43.88 143 GLU B O 1
ATOM 2445 N N . THR B 1 144 ? -0.255 -34.656 -7.23 1 42 144 THR B N 1
ATOM 2446 C CA . THR B 1 144 ? 0.457 -33.875 -6.238 1 42 144 THR B CA 1
ATOM 2447 C C . THR B 1 144 ? 1.258 -32.75 -6.91 1 42 144 THR B C 1
ATOM 2449 O O . THR B 1 144 ? 1.98 -33 -7.879 1 42 144 THR B O 1
ATOM 2452 N N . ASN B 1 145 ? 0.763 -31.641 -7.016 1 45.12 145 ASN B N 1
ATOM 2453 C CA . ASN B 1 145 ? 1.582 -30.516 -7.457 1 45.12 145 ASN B CA 1
ATOM 2454 C C . ASN B 1 145 ? 3.035 -30.672 -7.02 1 45.12 145 ASN B C 1
ATOM 2456 O O . ASN B 1 145 ? 3.334 -30.625 -5.824 1 45.12 145 ASN B O 1
ATOM 2460 N N . PRO B 1 146 ? 3.9 -31.203 -7.758 1 44.34 146 PRO B N 1
ATOM 2461 C CA . PRO B 1 146 ? 5.293 -31.469 -7.395 1 44.34 146 PRO B CA 1
ATOM 2462 C C . PRO B 1 146 ? 5.977 -30.266 -6.75 1 44.34 146 PRO B C 1
ATOM 2464 O O . PRO B 1 146 ? 7.02 -30.422 -6.109 1 44.34 146 PRO B O 1
ATOM 2467 N N . PHE B 1 147 ? 5.371 -29.156 -7.035 1 43.78 147 PHE B N 1
ATOM 2468 C CA . PHE B 1 147 ? 6.133 -28.016 -6.559 1 43.78 147 PHE B CA 1
ATOM 2469 C C . PHE B 1 147 ? 6.059 -27.906 -5.039 1 43.78 147 PHE B C 1
ATOM 2471 O O . PHE B 1 147 ? 6.902 -27.266 -4.414 1 43.78 147 PHE B O 1
ATOM 2478 N N . ILE B 1 148 ? 4.957 -28.391 -4.406 1 43.22 148 ILE B N 1
ATOM 2479 C CA . ILE B 1 148 ? 4.895 -28.328 -2.949 1 43.22 148 ILE B CA 1
ATOM 2480 C C . ILE B 1 148 ? 5.91 -29.297 -2.354 1 43.22 148 ILE B C 1
ATOM 2482 O O . ILE B 1 148 ? 6.348 -29.125 -1.213 1 43.22 148 ILE B O 1
ATOM 2486 N N . ASN B 1 149 ? 6.191 -30.406 -3.023 1 41.88 149 ASN B N 1
ATOM 2487 C CA . ASN B 1 149 ? 7.059 -31.453 -2.475 1 41.88 149 ASN B CA 1
ATOM 2488 C C . ASN B 1 149 ? 8.508 -30.969 -2.365 1 41.88 149 ASN B C 1
ATOM 2490 O O . ASN B 1 149 ? 9.305 -31.562 -1.64 1 41.88 149 ASN B O 1
ATOM 2494 N N . VAL B 1 150 ? 8.875 -30.094 -3.199 1 40.88 150 VAL B N 1
ATOM 2495 C CA . VAL B 1 150 ? 10.289 -29.734 -3.162 1 40.88 150 VAL B CA 1
ATOM 2496 C C . VAL B 1 150 ? 10.594 -28.938 -1.896 1 40.88 150 VAL B C 1
ATOM 2498 O O . VAL B 1 150 ? 11.688 -29.016 -1.343 1 40.88 150 VAL B O 1
ATOM 2501 N N . VAL B 1 151 ? 9.617 -28.203 -1.472 1 41.5 151 VAL B N 1
ATOM 2502 C CA . VAL B 1 151 ? 9.992 -27.359 -0.343 1 41.5 151 VAL B CA 1
ATOM 2503 C C . VAL B 1 151 ? 10.203 -28.219 0.899 1 41.5 151 VAL B C 1
ATOM 2505 O O . VAL B 1 151 ? 11.117 -27.953 1.692 1 41.5 151 VAL B O 1
ATOM 2508 N N . PHE B 1 152 ? 9.312 -29.234 1.109 1 38.78 152 PHE B N 1
ATOM 2509 C CA . PHE B 1 152 ? 9.5 -30 2.34 1 38.78 152 PHE B CA 1
ATOM 2510 C C . PHE B 1 152 ? 10.57 -31.062 2.158 1 38.78 152 PHE B C 1
ATOM 2512 O O . PHE B 1 152 ? 11.07 -31.625 3.137 1 38.78 152 PHE B O 1
ATOM 2519 N N . GLY B 1 153 ? 10.867 -31.531 0.965 1 39 153 GLY B N 1
ATOM 2520 C CA . GLY B 1 153 ? 11.656 -32.75 0.823 1 39 153 GLY B CA 1
ATOM 2521 C C . GLY B 1 153 ? 13.133 -32.531 1.085 1 39 153 GLY B C 1
ATOM 2522 O O . GLY B 1 153 ? 13.914 -33.5 1.064 1 39 153 GLY B O 1
ATOM 2523 N N . LYS B 1 154 ? 13.703 -31.375 0.857 1 37.62 154 LYS B N 1
ATOM 2524 C CA . LYS B 1 154 ? 15.148 -31.5 0.948 1 37.62 154 LYS B CA 1
ATOM 2525 C C . LYS B 1 154 ? 15.609 -31.578 2.402 1 37.62 154 LYS B C 1
ATOM 2527 O O . LYS B 1 154 ? 16.812 -31.531 2.686 1 37.62 154 LYS B O 1
ATOM 2532 N N . SER B 1 155 ? 14.68 -31.531 3.393 1 33.59 155 SER B N 1
ATOM 2533 C CA . SER B 1 155 ? 15.312 -31.734 4.691 1 33.59 155 SER B CA 1
ATOM 2534 C C . SER B 1 155 ? 15.555 -33.219 4.961 1 33.59 155 SER B C 1
ATOM 2536 O O . SER B 1 155 ? 15.961 -33.594 6.059 1 33.59 155 SER B O 1
ATOM 2538 N N . ARG B 1 156 ? 15.352 -34.188 3.928 1 29.11 156 ARG B N 1
ATOM 2539 C CA . ARG B 1 156 ? 15.914 -35.438 4.398 1 29.11 156 ARG B CA 1
ATOM 2540 C C . ARG B 1 156 ? 17.406 -35.531 4.109 1 29.11 156 ARG B C 1
ATOM 2542 O O . ARG B 1 156 ? 17.859 -35.062 3.059 1 29.11 156 ARG B O 1
#

Secondary structure (DSSP, 8-state):
--TTGGGS-HHHHHHHHT-SSHHHHHHHHHHHHHHHHHHHHHHHHHHHHH---TTS-HHHHHHHHHHHHHHHHHHS------SHHHHHHHHHHHHHHHHHS-GGGHHHHHHHHT-SSPPPHHHHHHHHHHHHHHHHS--S-----HHHHHHHHTT-/--TGGGGS-HHHHHHHHT-SSHHHHHHHHHHHHHHHHHHHHHHHHHHHHH---TTS-HHHHHHHHHHHHHHHHHHS------SHHHHHHHHHHHHHHHHHS-GGGHHHHHHHHT-SSPPPHHHHHHHHHHHHHHHHS--S-----HHHHHHHHTT-

Sequence (312 aa):
MSWILNSLSPSIAQSVVFFERATDVWTDLREHFSQGDLLRVAELQEEIYSLKQGALSVIDFYTHLKSLWEELDNYRTLTPCSCSACTYHSQDFIIRFLKGLNDRFAMVRSQILLLDPLPSANRVFSMIIQHERQQRHPSSSMETNPFINVVFGKSRMSWILNSLSPSIAQSVVFFERATDVWTDLREHFSQGDLLRVAELQEEIYSLKQGALSVIDFYTHLKSLWEELDNYRTLTPCSCSACTYHSQDFIIRFLKGLNDRFAMVRSQILLLDPLPSANRVFSMIIQHERQQRHPSSSMETNPFINVVFGKSR

Radius of gyration: 24.25 Å; Cα contacts (8 Å, |Δi|>4): 187; chains: 2; bounding box: 43×75×57 Å

Organism: Vigna mungo (NCBI:txid3915)

InterPro domains:
  IPR005162 Retrotransposon-derived protein PEG10, N-terminal capsid-like domain [PF03732] (14-103)

Foldseek 3Di:
DPPVLVVDDPVLSVVLVPPPDPVVSCVVCCVVLLVVLVVLLVVLVVCLQVAACVPHDLVVSLVVSVVSLVVNCVSVPDDDDPDVVVVVSQVVSQLSSLVRYDCVCVVVSVVQVPDPPRDGNVVSSVSSVVVVVCVVCVDPPPPPPVVSCVVPPVVD/DPPVLVVDPVVLSVVLVPPPDPVVSCVVCCVVLLVVLVVLLVVLVVCLQVAACVPHDLVVSLVVNVVSLVVNCVSVPDDDDPDVVVVVSQVVSQLSSLVRYDCVCVVVSVVQVPDPPRDGNVVSSVSSVVVVVCVVCVPPPPPPPCVSVVVPPVVD

Nearest PDB structures (foldseek):
  6xyn-assembly1_A-2  TM=2.592E-01  e=6.374E+00  Escherichia coli
  5jef-assembly1_A  TM=2.040E-01  e=5.735E+00  Escherichia coli K-12

pLDDT: mean 73.84, std 24.41, range [24.92, 98.38]